Protein AF-A0AAE9WCI3-F1 (afdb_monomer_lite)

Foldseek 3Di:
DDPPPDDVVLVVVLVVCCVVPPDDPDDVVVVSVVSSVVVVVVVVVVVVVVVVVVPPPPDDDDDDDDDDDDPDDDDDDPCVVPPDDLQDQPPVLLVVLLVLLVVQCVDPVHADPVNLVSNLVSVLVSLVSLLPLPHDLPDDDDVVNLVSVLVSLLSVLVSCLVVLLPVVSVVSLLVVLVVLLVSLLSLLVSLLVCVVVVGHSVNSVSVLVSSLSSNLSSLVSCLVRPLVSSLVSLLVLLVLLLVLLVQLQDPDPSSVVSSLSSNVSSCSNLLCQCVPPSPSSVVSSVVSLVVLVVSLVVVVVVCVVVPPDDDCDRSSNVSSVVSVVSRDDPPPPPPD

Radius of gyration: 24.56 Å; chains: 1; bounding box: 46×64×78 Å

Sequence (336 aa):
MDNVLEGDETKLAIAWNIVRNRPKEERIDVYIKRLRKQLQDEKNHELKAKLFAEKVLNQEKNKLQLKTSFISETLNIPTRVLKKEIDDIDLYLLSNIYDCLQEKRASSEGVSLKTFNYVFDGIFRFLKCSADPRISSAKDYPDEFFAKIKGLFEDILILLKKDLRMLQIAMRLADLAEFVLHLIVDTHRIMQTNAARGLPVSPRAKFLDFYKFLEQSIFLKLSTAAPNLLEQLVHQVVSQMETCFLNCKSADFEARLLFSECFFSFTEIFFPCLHSYDIRISQIANSGVRKLRNLIQQEEMHTHESSNSGSNFASSYVLLAGLKELLPPNDLFDDT

Structure (mmCIF, N/CA/C/O backbone):
data_AF-A0AAE9WCI3-F1
#
_entry.id   AF-A0AAE9WCI3-F1
#
loop_
_atom_site.group_PDB
_atom_site.id
_atom_site.type_symbol
_atom_site.label_atom_id
_atom_site.label_alt_id
_atom_site.label_comp_id
_atom_site.label_asym_id
_atom_site.label_entity_id
_atom_site.label_seq_id
_atom_site.pdbx_PDB_ins_code
_atom_site.Cartn_x
_atom_site.Cartn_y
_atom_site.Cartn_z
_atom_site.occupancy
_atom_site.B_iso_or_equiv
_atom_site.auth_seq_id
_atom_site.auth_comp_id
_atom_site.auth_asym_id
_atom_site.auth_atom_id
_atom_site.pdbx_PDB_model_num
ATOM 1 N N . MET A 1 1 ? -15.563 -12.195 -47.405 1.00 38.47 1 MET A N 1
ATOM 2 C CA . MET A 1 1 ? -15.717 -12.525 -45.973 1.00 38.47 1 MET A CA 1
ATOM 3 C C . MET A 1 1 ? -14.451 -12.068 -45.277 1.00 38.47 1 MET A C 1
ATOM 5 O O . MET A 1 1 ? -13.430 -12.097 -45.946 1.00 38.47 1 MET A O 1
ATOM 9 N N . ASP A 1 2 ? -14.576 -11.588 -44.035 1.00 33.06 2 ASP A N 1
ATOM 10 C CA . ASP A 1 2 ? -13.512 -11.228 -43.067 1.00 33.06 2 ASP A CA 1
ATOM 11 C C . ASP A 1 2 ? -13.620 -9.788 -42.546 1.00 33.06 2 ASP A C 1
ATOM 13 O O . ASP A 1 2 ? -12.730 -8.964 -42.713 1.00 33.06 2 ASP A O 1
ATOM 17 N N . ASN A 1 3 ? -14.727 -9.504 -41.855 1.00 38.72 3 ASN A N 1
ATOM 18 C CA . ASN A 1 3 ? -14.743 -8.507 -40.785 1.00 38.72 3 ASN A CA 1
ATOM 19 C C . ASN A 1 3 ? -14.812 -9.274 -39.461 1.00 38.72 3 ASN A C 1
ATOM 21 O O . ASN A 1 3 ? -15.867 -9.376 -38.838 1.00 38.72 3 ASN A O 1
ATOM 25 N N . VAL A 1 4 ? -13.689 -9.871 -39.061 1.00 45.50 4 VAL A N 1
ATOM 26 C CA . VAL A 1 4 ? -13.487 -10.243 -37.658 1.00 45.50 4 VAL A CA 1
ATOM 27 C C . VAL A 1 4 ? -13.169 -8.938 -36.935 1.00 45.50 4 VAL A C 1
ATOM 29 O O . VAL A 1 4 ? -12.206 -8.263 -37.291 1.00 45.50 4 VAL A O 1
ATOM 32 N N . LEU A 1 5 ? -14.022 -8.547 -35.985 1.00 41.34 5 LEU A N 1
ATOM 33 C CA . LEU A 1 5 ? -13.830 -7.362 -35.148 1.00 41.34 5 LEU A CA 1
ATOM 34 C C . LEU A 1 5 ? -12.436 -7.419 -34.507 1.00 41.34 5 LEU A C 1
ATOM 36 O O . LEU A 1 5 ? -12.164 -8.250 -33.644 1.00 41.34 5 LEU A O 1
ATOM 40 N N . GLU A 1 6 ? -11.541 -6.558 -34.986 1.00 51.78 6 GLU A N 1
ATOM 41 C CA . GLU A 1 6 ? -10.170 -6.433 -34.502 1.00 51.78 6 GLU A CA 1
ATOM 42 C C . GLU A 1 6 ? -10.212 -5.911 -33.055 1.00 51.78 6 GLU A C 1
ATOM 44 O O . GLU A 1 6 ? -10.548 -4.745 -32.821 1.00 51.78 6 GLU A O 1
ATOM 49 N N . GLY A 1 7 ? -9.925 -6.788 -32.088 1.00 56.81 7 GLY A N 1
ATOM 50 C CA . GLY A 1 7 ? -9.884 -6.446 -30.664 1.00 56.81 7 GLY A CA 1
ATOM 51 C C . GLY A 1 7 ? -8.749 -5.470 -30.343 1.00 56.81 7 GLY A C 1
ATOM 52 O O . GLY A 1 7 ? -7.680 -5.522 -30.959 1.00 56.81 7 GLY A O 1
ATOM 53 N N . ASP A 1 8 ? -8.978 -4.581 -29.376 1.00 56.09 8 ASP A N 1
ATOM 54 C CA . ASP A 1 8 ? -8.107 -3.430 -29.094 1.00 56.09 8 ASP A CA 1
ATOM 55 C C . ASP A 1 8 ? -6.670 -3.811 -28.710 1.00 56.09 8 ASP A C 1
ATOM 57 O O . ASP A 1 8 ? -5.727 -3.091 -29.036 1.00 56.09 8 ASP A O 1
ATOM 61 N N . GLU A 1 9 ? -6.473 -5.006 -28.155 1.00 53.97 9 GLU A N 1
ATOM 62 C CA . GLU A 1 9 ? -5.156 -5.585 -27.866 1.00 53.97 9 GLU A CA 1
ATOM 63 C C . GLU A 1 9 ? -4.279 -5.744 -29.120 1.00 53.97 9 GLU A C 1
ATOM 65 O O . GLU A 1 9 ? -3.073 -5.509 -29.081 1.00 53.97 9 GLU A O 1
ATOM 70 N N . THR A 1 10 ? -4.877 -6.092 -30.266 1.00 55.12 10 THR A N 1
ATOM 71 C CA . THR A 1 10 ? -4.132 -6.280 -31.526 1.00 55.12 10 THR A CA 1
ATOM 72 C C . THR A 1 10 ? -3.692 -4.932 -32.092 1.00 55.12 10 THR A C 1
ATOM 74 O O . THR A 1 10 ? -2.573 -4.789 -32.586 1.00 55.12 10 THR A O 1
ATOM 77 N N . LYS A 1 11 ? -4.540 -3.907 -31.950 1.00 58.72 11 LYS A N 1
ATOM 78 C CA . LYS A 1 11 ? -4.225 -2.530 -32.350 1.00 58.72 11 LYS A CA 1
ATOM 79 C C . LYS A 1 11 ? -3.111 -1.948 -31.478 1.00 58.72 11 LYS A C 1
ATOM 81 O O . LYS A 1 11 ? -2.190 -1.330 -32.010 1.00 58.72 11 LYS A O 1
ATOM 86 N N . LEU A 1 12 ? -3.151 -2.208 -30.169 1.00 57.38 12 LEU A N 1
ATOM 87 C CA . LEU A 1 12 ? -2.114 -1.810 -29.212 1.00 57.38 12 LEU A CA 1
ATOM 88 C C . LEU A 1 12 ? -0.774 -2.503 -29.487 1.00 57.38 12 LEU A C 1
ATOM 90 O O . LEU A 1 12 ? 0.256 -1.833 -29.515 1.00 57.38 12 LEU A O 1
ATOM 94 N N . ALA A 1 13 ? -0.769 -3.806 -29.780 1.00 55.12 13 ALA A N 1
ATOM 95 C CA . ALA A 1 13 ? 0.454 -4.540 -30.118 1.00 55.12 13 ALA A CA 1
ATOM 96 C C . ALA A 1 13 ? 1.108 -4.043 -31.423 1.00 55.12 13 ALA A C 1
ATOM 98 O O . ALA A 1 13 ? 2.336 -3.951 -31.518 1.00 55.12 13 ALA A O 1
ATOM 99 N N . ILE A 1 14 ? 0.304 -3.674 -32.427 1.00 58.66 14 ILE A N 1
ATOM 100 C CA . ILE A 1 14 ? 0.793 -3.071 -33.676 1.00 58.66 14 ILE A CA 1
ATOM 101 C C . ILE A 1 14 ? 1.356 -1.671 -33.413 1.00 58.66 14 ILE A C 1
ATOM 103 O O . ILE A 1 14 ? 2.461 -1.368 -33.865 1.00 58.66 14 ILE A O 1
ATOM 107 N N . ALA A 1 15 ? 0.639 -0.838 -32.653 1.00 58.81 15 ALA A N 1
ATOM 108 C CA . ALA A 1 15 ? 1.101 0.496 -32.276 1.00 58.81 15 ALA A CA 1
ATOM 109 C C . ALA A 1 15 ? 2.432 0.429 -31.507 1.00 58.81 15 ALA A C 1
ATOM 111 O O . ALA A 1 15 ? 3.381 1.138 -31.842 1.00 58.81 15 ALA A O 1
ATOM 112 N N . TRP A 1 16 ? 2.541 -0.496 -30.554 1.00 54.06 16 TRP A N 1
ATOM 113 C CA . TRP A 1 16 ? 3.756 -0.734 -29.781 1.00 54.06 16 TRP A CA 1
ATOM 114 C C . TRP A 1 16 ? 4.934 -1.183 -30.655 1.00 54.06 16 TRP A C 1
ATOM 116 O O . TRP A 1 16 ? 6.034 -0.652 -30.522 1.00 54.06 16 TRP A O 1
ATOM 126 N N . ASN A 1 17 ? 4.721 -2.098 -31.607 1.00 55.59 17 ASN A N 1
ATOM 127 C CA . ASN A 1 17 ? 5.783 -2.550 -32.513 1.00 55.59 17 ASN A CA 1
ATOM 128 C C . ASN A 1 17 ? 6.263 -1.458 -33.482 1.00 55.59 17 ASN A C 1
ATOM 130 O O . ASN A 1 17 ? 7.456 -1.395 -33.786 1.00 55.59 17 ASN A O 1
ATOM 134 N N . ILE A 1 18 ? 5.371 -0.572 -33.935 1.00 60.22 18 ILE A N 1
ATOM 135 C CA . ILE A 1 18 ? 5.739 0.595 -34.754 1.00 60.22 18 ILE A CA 1
ATOM 136 C C . ILE A 1 18 ? 6.623 1.555 -33.953 1.00 60.22 18 ILE A C 1
ATOM 138 O O . ILE A 1 18 ? 7.652 2.006 -34.460 1.00 60.22 18 ILE A O 1
ATOM 142 N N . VAL A 1 19 ? 6.255 1.826 -32.697 1.00 55.22 19 VAL A N 1
ATOM 143 C CA . VAL A 1 19 ? 7.027 2.687 -31.787 1.00 55.22 19 VAL A CA 1
ATOM 144 C C . VAL A 1 19 ? 8.388 2.065 -31.462 1.00 55.22 19 VAL A C 1
ATOM 146 O O . VAL A 1 19 ? 9.403 2.761 -31.501 1.00 55.22 19 VAL A O 1
ATOM 149 N N . ARG A 1 20 ? 8.417 0.753 -31.201 1.00 49.00 20 ARG A N 1
ATOM 150 C CA . ARG A 1 20 ? 9.610 -0.003 -30.801 1.00 49.00 20 ARG A CA 1
ATOM 151 C C . ARG A 1 20 ? 10.633 -0.165 -31.923 1.00 49.00 20 ARG A C 1
ATOM 153 O O . ARG A 1 20 ? 11.823 0.000 -31.676 1.00 49.00 20 ARG A O 1
ATOM 160 N N . ASN A 1 21 ? 10.193 -0.501 -33.137 1.00 56.78 21 ASN A N 1
ATOM 161 C CA . ASN A 1 21 ? 11.110 -0.919 -34.202 1.00 56.78 21 ASN A CA 1
ATOM 162 C C . ASN A 1 21 ? 11.353 0.153 -35.270 1.00 56.78 21 ASN A C 1
ATOM 164 O O . ASN A 1 21 ? 12.405 0.102 -35.900 1.00 56.78 21 ASN A O 1
ATOM 168 N N . ARG A 1 22 ? 10.423 1.110 -35.438 1.00 58.84 22 ARG A N 1
ATOM 169 C CA . ARG A 1 22 ? 10.363 2.147 -36.490 1.00 58.84 22 ARG A CA 1
ATOM 170 C C . ARG A 1 22 ? 10.597 1.606 -37.917 1.00 58.84 22 ARG A C 1
ATOM 172 O O . ARG A 1 22 ? 11.702 1.176 -38.237 1.00 58.84 22 ARG A O 1
ATOM 179 N N . PRO A 1 23 ? 9.614 1.674 -38.833 1.00 56.34 23 PRO A N 1
ATOM 180 C CA . PRO A 1 23 ? 9.805 1.184 -40.196 1.00 56.34 23 PRO A CA 1
ATOM 181 C C . PRO A 1 23 ? 10.908 1.989 -40.893 1.00 56.34 23 PRO A C 1
ATOM 183 O O . PRO A 1 23 ? 10.746 3.172 -41.189 1.00 56.34 23 PRO A O 1
ATOM 186 N N . LYS A 1 24 ? 12.060 1.352 -41.119 1.00 56.97 24 LYS A N 1
ATOM 187 C CA . LYS A 1 24 ? 13.138 1.934 -41.915 1.00 56.97 24 LYS A CA 1
ATOM 188 C C . LYS A 1 24 ? 12.773 1.738 -43.383 1.00 56.97 24 LYS A C 1
ATOM 190 O O . LYS A 1 24 ? 12.695 0.606 -43.844 1.00 56.97 24 LYS A O 1
ATOM 195 N N . GLU A 1 25 ? 12.485 2.847 -44.061 1.00 58.94 25 GLU A N 1
ATOM 196 C CA . GLU A 1 25 ? 12.286 2.962 -45.520 1.00 58.94 25 GLU A CA 1
ATOM 197 C C . GLU A 1 25 ? 11.059 2.242 -46.127 1.00 58.94 25 GLU A C 1
ATOM 199 O O . GLU A 1 25 ? 10.766 2.413 -47.308 1.00 58.94 25 GLU A O 1
ATOM 204 N N . GLU A 1 26 ? 10.271 1.510 -45.337 1.00 61.94 26 GLU A N 1
ATOM 205 C CA . GLU A 1 26 ? 9.040 0.850 -45.792 1.00 61.94 26 GLU A CA 1
ATOM 206 C C . GLU A 1 26 ? 7.791 1.723 -45.576 1.00 61.94 26 GLU A C 1
ATOM 208 O O . GLU A 1 26 ? 7.629 2.360 -44.531 1.00 61.94 26 GLU A O 1
ATOM 213 N N . ARG A 1 27 ? 6.860 1.727 -46.544 1.00 66.56 27 ARG A N 1
ATOM 214 C CA . ARG A 1 27 ? 5.574 2.428 -46.391 1.00 66.56 27 ARG A CA 1
ATOM 215 C C . ARG A 1 27 ? 4.740 1.790 -45.274 1.00 66.56 27 ARG A C 1
ATOM 217 O O . ARG A 1 27 ? 4.581 0.570 -45.199 1.00 66.56 27 ARG A O 1
ATOM 224 N N . ILE A 1 28 ? 4.188 2.641 -44.411 1.00 60.19 28 ILE A N 1
ATOM 225 C CA . ILE A 1 28 ? 3.571 2.251 -43.135 1.00 60.19 28 ILE A CA 1
ATOM 226 C C . ILE A 1 28 ? 2.379 1.294 -43.289 1.00 60.19 28 ILE A C 1
ATOM 228 O O . ILE A 1 28 ? 2.165 0.422 -42.451 1.00 60.19 28 ILE A O 1
ATOM 232 N N . ASP A 1 29 ? 1.640 1.396 -44.391 1.00 65.50 29 ASP A N 1
ATOM 233 C CA . ASP A 1 29 ? 0.506 0.538 -44.729 1.00 65.50 29 ASP A CA 1
ATOM 234 C C . ASP A 1 29 ? 0.928 -0.904 -45.056 1.00 65.50 29 ASP A C 1
ATOM 236 O O . ASP A 1 29 ? 0.226 -1.856 -44.701 1.00 65.50 29 ASP A O 1
ATOM 240 N N . VAL A 1 30 ? 2.104 -1.083 -45.663 1.00 70.12 30 VAL A N 1
ATOM 241 C CA . VAL A 1 30 ? 2.695 -2.402 -45.940 1.00 70.12 30 VAL A CA 1
ATOM 242 C C . VAL A 1 30 ? 3.276 -3.007 -44.657 1.00 70.12 30 VAL A C 1
ATOM 244 O O . VAL A 1 30 ? 3.039 -4.183 -44.363 1.00 70.12 30 VAL A O 1
ATOM 247 N N . TYR A 1 31 ? 3.924 -2.180 -43.829 1.00 68.81 31 TYR A N 1
ATOM 248 C CA . TYR A 1 31 ? 4.474 -2.575 -42.528 1.00 68.81 31 TYR A CA 1
ATOM 249 C C . TYR A 1 31 ? 3.386 -3.077 -41.562 1.00 68.81 31 TYR A C 1
ATOM 251 O O . TYR A 1 31 ? 3.525 -4.146 -40.963 1.00 68.81 31 TYR A O 1
ATOM 259 N N . ILE A 1 32 ? 2.261 -2.357 -41.468 1.00 69.56 32 ILE A N 1
ATOM 260 C CA . ILE A 1 32 ? 1.102 -2.740 -40.644 1.00 69.56 32 ILE A CA 1
ATOM 261 C C . ILE A 1 32 ? 0.495 -4.063 -41.124 1.00 69.56 32 ILE A C 1
ATOM 263 O O . ILE A 1 32 ? 0.178 -4.926 -40.306 1.00 69.56 32 ILE A O 1
ATOM 267 N N . LYS A 1 33 ? 0.359 -4.266 -42.442 1.00 73.62 33 LYS A N 1
ATOM 268 C CA . LYS A 1 33 ? -0.152 -5.534 -42.991 1.00 73.62 33 LYS A CA 1
ATOM 269 C C . LYS A 1 33 ? 0.765 -6.718 -42.671 1.00 73.62 33 LYS A C 1
ATOM 271 O O . LYS A 1 33 ? 0.262 -7.795 -42.353 1.00 73.62 33 LYS A O 1
ATOM 276 N N . ARG A 1 34 ? 2.088 -6.531 -42.706 1.00 76.31 34 ARG A N 1
ATOM 277 C CA . ARG A 1 34 ? 3.052 -7.575 -42.326 1.00 76.31 34 ARG A CA 1
ATOM 278 C C . ARG A 1 34 ? 3.003 -7.890 -40.830 1.00 76.31 34 ARG A C 1
ATOM 280 O O . ARG A 1 34 ? 2.958 -9.065 -40.480 1.00 76.31 34 ARG A O 1
ATOM 287 N N . LEU A 1 35 ? 2.943 -6.870 -39.969 1.00 70.38 35 LEU A N 1
ATOM 288 C CA . LEU A 1 35 ? 2.812 -7.050 -38.517 1.00 70.38 35 LEU A CA 1
ATOM 289 C C . LEU A 1 35 ? 1.523 -7.783 -38.141 1.00 70.38 35 LEU A C 1
ATOM 291 O O . LEU A 1 35 ? 1.557 -8.677 -37.302 1.00 70.38 35 LEU A O 1
ATOM 295 N N . ARG A 1 36 ? 0.402 -7.461 -38.800 1.00 71.69 36 ARG A N 1
ATOM 296 C CA . ARG A 1 36 ? -0.868 -8.182 -38.614 1.00 71.69 36 ARG A CA 1
ATOM 297 C C . ARG A 1 36 ? -0.729 -9.669 -38.926 1.00 71.69 36 ARG A C 1
ATOM 299 O O . ARG A 1 36 ? -1.184 -10.496 -38.146 1.00 71.69 36 ARG A O 1
ATOM 306 N N . LYS A 1 37 ? -0.056 -10.006 -40.029 1.00 74.19 37 LYS A N 1
ATOM 307 C CA . LYS A 1 37 ? 0.181 -11.400 -40.417 1.00 74.19 37 LYS A CA 1
ATOM 308 C C . LYS A 1 37 ? 1.104 -12.126 -39.426 1.00 74.19 37 LYS A C 1
ATOM 310 O O . LYS A 1 37 ? 0.778 -13.229 -39.011 1.00 74.19 37 LYS A O 1
ATOM 315 N N . GLN A 1 38 ? 2.185 -11.481 -38.976 1.00 68.81 38 GLN A N 1
ATOM 316 C CA . GLN A 1 38 ? 3.093 -12.034 -37.959 1.00 68.81 38 GLN A CA 1
ATOM 317 C C . GLN A 1 38 ? 2.410 -12.284 -36.613 1.00 68.81 38 GLN A C 1
ATOM 319 O O . GLN A 1 38 ? 2.556 -13.367 -36.065 1.00 68.81 38 GLN A O 1
ATOM 324 N N . LEU A 1 39 ? 1.629 -11.329 -36.104 1.00 65.50 39 LEU A N 1
ATOM 325 C CA . LEU A 1 39 ? 0.916 -11.474 -34.828 1.00 65.50 39 LEU A CA 1
ATOM 326 C C . LEU A 1 39 ? -0.146 -12.584 -34.879 1.00 65.50 39 LEU A C 1
ATOM 328 O O . LEU A 1 39 ? -0.419 -13.249 -33.879 1.00 65.50 39 LEU A O 1
ATOM 332 N N . GLN A 1 40 ? -0.742 -12.805 -36.051 1.00 66.50 40 GLN A N 1
ATOM 333 C CA . GLN A 1 40 ? -1.704 -13.882 -36.262 1.00 66.50 40 GLN A CA 1
ATOM 334 C C . GLN A 1 40 ? -1.020 -15.256 -36.362 1.00 66.50 40 GLN A C 1
ATOM 336 O O . GLN A 1 40 ? -1.539 -16.237 -35.829 1.00 66.50 40 GLN A O 1
ATOM 341 N N . ASP A 1 41 ? 0.175 -15.319 -36.954 1.00 62.41 41 ASP A N 1
ATOM 342 C CA . ASP A 1 41 ? 1.020 -16.517 -36.960 1.00 62.41 41 ASP A CA 1
ATOM 343 C C . ASP A 1 41 ? 1.599 -16.810 -35.555 1.00 62.41 41 ASP A C 1
ATOM 345 O O . ASP A 1 41 ? 1.610 -17.963 -35.123 1.00 62.41 41 ASP A O 1
ATOM 349 N N . GLU A 1 42 ? 1.979 -15.786 -34.781 1.00 60.62 42 GLU A N 1
ATOM 350 C CA . GLU A 1 42 ? 2.453 -15.903 -33.392 1.00 60.62 42 GLU A CA 1
ATOM 351 C C . GLU A 1 42 ? 1.366 -16.424 -32.447 1.00 60.62 42 GLU A C 1
ATOM 353 O O . GLU A 1 42 ? 1.633 -17.366 -31.705 1.00 60.62 42 GLU A O 1
ATOM 358 N N . LYS A 1 43 ? 0.120 -15.932 -32.539 1.00 61.94 43 LYS A N 1
ATOM 359 C CA . LYS A 1 43 ? -1.019 -16.500 -31.786 1.00 61.94 43 LYS A CA 1
ATOM 360 C C . LYS A 1 43 ? -1.234 -17.989 -32.086 1.00 61.94 43 LYS A C 1
ATOM 362 O O . LYS A 1 43 ? -1.548 -18.768 -31.185 1.00 61.94 43 LYS A O 1
ATOM 367 N N . ASN A 1 44 ? -1.022 -18.407 -33.335 1.00 55.50 44 ASN A N 1
ATOM 368 C CA . ASN A 1 44 ? -1.104 -19.815 -33.732 1.00 55.50 44 ASN A CA 1
ATOM 369 C C . ASN A 1 44 ? 0.092 -20.650 -33.220 1.00 55.50 44 ASN A C 1
ATOM 371 O O . ASN A 1 44 ? -0.056 -21.849 -32.963 1.00 55.50 44 ASN A O 1
ATOM 375 N N . HIS A 1 45 ? 1.266 -20.039 -33.036 1.00 49.12 45 HIS A N 1
ATOM 376 C CA . HIS A 1 45 ? 2.456 -20.668 -32.451 1.00 49.12 45 HIS A CA 1
ATOM 377 C C . HIS A 1 45 ? 2.415 -20.736 -30.914 1.00 49.12 45 HIS A C 1
ATOM 379 O O . HIS A 1 45 ? 2.859 -21.732 -30.342 1.00 49.12 45 HIS A O 1
ATOM 385 N N . GLU A 1 46 ? 1.816 -19.754 -30.243 1.00 53.22 46 GLU A N 1
ATOM 386 C CA . GLU A 1 46 ? 1.623 -19.713 -28.787 1.00 53.22 46 GLU A CA 1
ATOM 387 C C . GLU A 1 46 ? 0.684 -20.834 -28.305 1.00 53.22 46 GLU A C 1
ATOM 389 O O . GLU A 1 46 ? 0.927 -21.476 -27.279 1.00 53.22 46 GLU A O 1
ATOM 394 N N . LEU A 1 47 ? -0.332 -21.162 -29.114 1.00 53.59 47 LEU A N 1
ATOM 395 C CA . LEU A 1 47 ? -1.216 -22.309 -28.887 1.00 53.59 47 LEU A CA 1
ATOM 396 C C . LEU A 1 47 ? -0.459 -23.651 -28.958 1.00 53.59 47 LEU A C 1
ATOM 398 O O . LEU A 1 47 ? -0.745 -24.569 -28.191 1.00 53.59 47 LEU A O 1
ATOM 402 N N . LYS A 1 48 ? 0.541 -23.758 -29.845 1.00 45.25 48 LYS A N 1
ATOM 403 C CA . LYS A 1 48 ? 1.421 -24.937 -29.960 1.00 45.25 48 LYS A CA 1
ATOM 404 C C . LYS A 1 48 ? 2.485 -24.994 -28.856 1.00 45.25 48 LYS A C 1
ATOM 406 O O . LYS A 1 48 ? 2.845 -26.090 -28.436 1.00 45.25 48 LYS A O 1
ATOM 411 N N . ALA A 1 49 ? 2.965 -23.851 -28.364 1.00 44.25 49 ALA A N 1
ATOM 412 C CA . ALA A 1 49 ? 3.945 -23.769 -27.278 1.00 44.25 49 ALA A CA 1
ATOM 413 C C . ALA A 1 49 ? 3.341 -24.134 -25.909 1.00 44.25 49 ALA A C 1
ATOM 415 O O . ALA A 1 49 ? 3.988 -24.831 -25.124 1.00 44.25 49 ALA A O 1
ATOM 416 N N . LYS A 1 50 ? 2.071 -23.770 -25.654 1.00 51.91 50 LYS A N 1
ATOM 417 C CA . LYS A 1 50 ? 1.325 -24.223 -24.461 1.00 51.91 50 LYS A CA 1
ATOM 418 C C . LYS A 1 50 ? 1.225 -25.750 -24.366 1.00 51.91 50 LYS A C 1
ATOM 420 O O . LYS A 1 50 ? 1.353 -26.290 -23.275 1.00 51.91 50 LYS A O 1
ATOM 425 N N . LEU A 1 51 ? 1.102 -26.444 -25.500 1.00 46.53 51 LEU A N 1
ATOM 426 C CA . LEU A 1 51 ? 1.104 -27.915 -25.577 1.00 46.53 51 LEU A CA 1
ATOM 427 C C . LEU A 1 51 ? 2.490 -28.552 -25.337 1.00 46.53 51 LEU A C 1
ATOM 429 O O . LEU A 1 51 ? 2.580 -29.757 -25.113 1.00 46.53 51 LEU A O 1
ATOM 433 N N . PHE A 1 52 ? 3.576 -27.773 -25.385 1.00 37.16 52 PHE A N 1
ATOM 434 C CA . PHE A 1 52 ? 4.949 -28.263 -25.196 1.00 37.16 52 PHE A CA 1
ATOM 435 C C . PHE A 1 52 ? 5.484 -28.002 -23.775 1.00 37.16 52 PHE A C 1
ATOM 437 O O . PHE A 1 52 ? 6.278 -28.790 -23.259 1.00 37.16 52 PHE A O 1
ATOM 444 N N . ALA A 1 53 ? 5.007 -26.938 -23.117 1.00 40.50 53 ALA A N 1
ATOM 445 C CA . ALA A 1 53 ? 5.382 -26.565 -21.750 1.00 40.50 53 ALA A CA 1
ATOM 446 C C . ALA A 1 53 ? 4.950 -27.596 -20.683 1.00 40.50 53 ALA A C 1
ATOM 448 O O . ALA A 1 53 ? 5.600 -27.706 -19.645 1.00 40.50 53 ALA A O 1
ATOM 449 N N . GLU A 1 54 ? 3.938 -28.427 -20.964 1.00 43.31 54 GLU A N 1
ATOM 450 C CA . GLU A 1 54 ? 3.523 -29.541 -20.092 1.00 43.31 54 GLU A CA 1
ATOM 451 C C . GLU A 1 54 ? 4.581 -30.654 -19.949 1.00 43.31 54 GLU A C 1
ATOM 453 O O . GLU A 1 54 ? 4.520 -31.438 -19.004 1.00 43.31 54 GLU A O 1
ATOM 458 N N . LYS A 1 55 ? 5.585 -30.732 -20.838 1.00 41.88 55 LYS A N 1
ATOM 459 C CA . LYS A 1 55 ? 6.592 -31.813 -20.817 1.00 41.88 55 LYS A CA 1
ATOM 460 C C . LYS A 1 55 ? 7.902 -31.485 -20.096 1.00 41.88 55 LYS A C 1
ATOM 462 O O . LYS A 1 55 ? 8.655 -32.409 -19.802 1.00 41.88 55 LYS A O 1
ATOM 467 N N . VAL A 1 56 ? 8.198 -30.217 -19.804 1.00 40.94 56 VAL A N 1
ATOM 468 C CA . VAL A 1 56 ? 9.547 -29.797 -19.357 1.00 40.94 56 VAL A CA 1
ATOM 469 C C . VAL A 1 56 ? 9.647 -29.598 -17.833 1.00 40.94 56 VAL A C 1
ATOM 471 O O . VAL A 1 56 ? 10.744 -29.527 -17.285 1.00 40.94 56 VAL A O 1
ATOM 474 N N . LEU A 1 57 ? 8.524 -29.617 -17.105 1.00 36.25 57 LEU A N 1
ATOM 475 C CA . LEU A 1 57 ? 8.446 -29.267 -15.675 1.00 36.25 57 LEU A CA 1
ATOM 476 C C . LEU A 1 57 ? 9.103 -30.264 -14.686 1.00 36.25 57 LEU A C 1
ATOM 478 O O . LEU A 1 57 ? 8.916 -30.130 -13.480 1.00 36.25 57 LEU A O 1
ATOM 482 N N . ASN A 1 58 ? 9.866 -31.259 -15.148 1.00 37.97 58 ASN A N 1
ATOM 483 C CA . ASN A 1 58 ? 10.351 -32.354 -14.298 1.00 37.97 58 ASN A CA 1
ATOM 484 C C . ASN A 1 58 ? 11.875 -32.460 -14.123 1.00 37.97 58 ASN A C 1
ATOM 486 O O . ASN A 1 58 ? 12.324 -33.491 -13.625 1.00 37.97 58 ASN A O 1
ATOM 490 N N . GLN A 1 59 ? 12.686 -31.455 -14.490 1.00 37.56 59 GLN A N 1
ATOM 491 C CA . GLN A 1 59 ? 14.149 -31.651 -14.476 1.00 37.56 59 GLN A CA 1
ATOM 492 C C . GLN A 1 59 ? 15.046 -30.742 -13.629 1.00 37.56 59 GLN A C 1
ATOM 494 O O . GLN A 1 59 ? 16.150 -31.194 -13.348 1.00 37.56 59 GLN A O 1
ATOM 499 N N . GLU A 1 60 ? 14.656 -29.575 -13.106 1.00 35.44 60 GLU A N 1
ATOM 500 C CA . GLU A 1 60 ? 15.665 -28.731 -12.423 1.00 35.44 60 GLU A CA 1
ATOM 501 C C . GLU A 1 60 ? 15.222 -28.158 -11.069 1.00 35.44 60 GLU A C 1
ATOM 503 O O . GLU A 1 60 ? 14.884 -26.988 -10.910 1.00 35.44 60 GLU A O 1
ATOM 508 N N . LYS A 1 61 ? 15.308 -29.011 -10.037 1.00 39.53 61 LYS A N 1
ATOM 509 C CA . LYS A 1 61 ? 15.498 -28.590 -8.641 1.00 39.53 61 LYS A CA 1
ATOM 510 C C . LYS A 1 61 ? 16.995 -28.504 -8.346 1.00 39.53 61 LYS A C 1
ATOM 512 O O . LYS A 1 61 ? 17.657 -29.536 -8.305 1.00 39.53 61 LYS A O 1
ATOM 517 N N . ASN A 1 62 ? 17.465 -27.287 -8.066 1.00 37.06 62 ASN A N 1
ATOM 518 C CA . ASN A 1 62 ? 18.538 -26.902 -7.131 1.00 37.06 62 ASN A CA 1
ATOM 519 C C . ASN A 1 62 ? 19.508 -25.893 -7.749 1.00 37.06 62 ASN A C 1
ATOM 521 O O . ASN A 1 62 ? 20.381 -26.272 -8.524 1.00 37.06 62 ASN A O 1
ATOM 525 N N . LYS A 1 63 ? 19.448 -24.646 -7.268 1.00 34.28 63 LYS A N 1
ATOM 526 C CA . LYS A 1 63 ? 20.566 -23.936 -6.615 1.00 34.28 63 LYS A CA 1
ATOM 527 C C . LYS A 1 63 ? 20.207 -22.464 -6.416 1.00 34.28 63 LYS A C 1
ATOM 529 O O . LYS A 1 63 ? 19.728 -21.825 -7.340 1.00 34.28 63 LYS A O 1
ATOM 534 N N . LEU A 1 64 ? 20.537 -21.983 -5.213 1.00 28.16 64 LEU A N 1
ATOM 535 C CA . LEU A 1 64 ? 20.805 -20.603 -4.769 1.00 28.16 64 LEU A CA 1
ATOM 536 C C . LEU A 1 64 ? 19.957 -20.216 -3.550 1.00 28.16 64 LEU A C 1
ATOM 538 O O . LEU A 1 64 ? 18.859 -19.680 -3.649 1.00 28.16 64 LEU A O 1
ATOM 542 N N . GLN A 1 65 ? 20.518 -20.516 -2.376 1.00 32.19 65 GLN A N 1
ATOM 543 C CA . GLN A 1 65 ? 20.203 -19.842 -1.121 1.00 32.19 65 GLN A CA 1
ATOM 544 C C . GLN A 1 65 ? 21.097 -18.604 -1.007 1.00 32.19 65 GLN A C 1
ATOM 546 O O . GLN A 1 65 ? 22.315 -18.714 -1.151 1.00 32.19 65 GLN A O 1
ATOM 551 N N . LEU A 1 66 ? 20.504 -17.457 -0.682 1.00 25.72 66 LEU A N 1
ATOM 552 C CA . LEU A 1 66 ? 21.212 -16.271 -0.204 1.00 25.72 66 LEU A CA 1
ATOM 553 C C . LEU A 1 66 ? 20.522 -15.747 1.061 1.00 25.72 66 LEU A C 1
ATOM 555 O O . LEU A 1 66 ? 19.304 -15.831 1.207 1.00 25.72 66 LEU A O 1
ATOM 559 N N . LYS A 1 67 ? 21.357 -15.318 2.012 1.00 29.64 67 LYS A N 1
ATOM 560 C CA . LYS A 1 67 ? 21.052 -15.107 3.432 1.00 29.64 67 LYS A CA 1
ATOM 561 C C . LYS A 1 67 ? 20.020 -13.997 3.659 1.00 29.64 67 LYS A C 1
ATOM 563 O O . LYS A 1 67 ? 20.228 -12.858 3.259 1.00 29.64 67 LYS A O 1
ATOM 568 N N . THR A 1 68 ? 18.969 -14.338 4.399 1.00 28.36 68 THR A N 1
ATOM 569 C CA . THR A 1 68 ? 18.021 -13.424 5.043 1.00 28.36 68 THR A CA 1
ATOM 570 C C . THR A 1 68 ? 18.735 -12.528 6.056 1.00 28.36 68 THR A C 1
ATOM 572 O O . THR A 1 68 ? 19.357 -13.031 6.995 1.00 28.36 68 THR A O 1
ATOM 575 N N . SER A 1 69 ? 18.632 -11.211 5.891 1.00 27.28 69 SER A N 1
ATOM 576 C CA . SER A 1 69 ? 18.956 -10.242 6.937 1.00 27.28 69 SER A CA 1
ATOM 577 C C . SER A 1 69 ? 17.915 -10.328 8.054 1.00 27.28 69 SER A C 1
ATOM 579 O O . SER A 1 69 ? 16.710 -10.336 7.811 1.00 27.28 69 SER A O 1
ATOM 581 N N . PHE A 1 70 ? 18.417 -10.456 9.276 1.00 30.73 70 PHE A N 1
ATOM 582 C CA . PHE A 1 70 ? 17.669 -10.639 10.510 1.00 30.73 70 PHE A CA 1
ATOM 583 C C . PHE A 1 70 ? 16.817 -9.408 10.849 1.00 30.73 70 PHE A C 1
ATOM 585 O O . PHE A 1 70 ? 17.357 -8.318 11.008 1.00 30.73 70 PHE A O 1
ATOM 592 N N . ILE A 1 71 ? 15.517 -9.613 11.066 1.00 29.52 71 ILE A N 1
ATOM 593 C CA . ILE A 1 71 ? 14.753 -8.831 12.044 1.00 29.52 71 ILE A CA 1
ATOM 594 C C . ILE A 1 71 ? 14.569 -9.765 13.236 1.00 29.52 71 ILE A C 1
ATOM 596 O O . ILE A 1 71 ? 13.725 -10.665 13.226 1.00 29.52 71 ILE A O 1
ATOM 600 N N . SER A 1 72 ? 15.455 -9.618 14.215 1.00 33.97 72 SER A N 1
ATOM 601 C CA . SER A 1 72 ? 15.348 -10.296 15.498 1.00 33.97 72 SER A CA 1
ATOM 602 C C . SER A 1 72 ? 14.353 -9.549 16.380 1.00 33.97 72 SER A C 1
ATOM 604 O O . SER A 1 72 ? 14.390 -8.328 16.466 1.00 33.97 72 SER A O 1
ATOM 606 N N . GLU A 1 73 ? 13.529 -10.343 17.061 1.00 41.62 73 GLU A N 1
ATOM 607 C CA . GLU A 1 73 ? 12.728 -10.008 18.241 1.00 41.62 73 GLU A CA 1
ATOM 608 C C . GLU A 1 73 ? 11.482 -9.138 18.039 1.00 41.62 73 GLU A C 1
ATOM 610 O O . GLU A 1 73 ? 11.454 -7.933 18.255 1.00 41.62 73 GLU A O 1
ATOM 615 N N . THR A 1 74 ? 10.359 -9.824 17.819 1.00 33.88 74 THR A N 1
ATOM 616 C CA . THR A 1 74 ? 9.162 -9.539 18.620 1.00 33.88 74 THR A CA 1
ATOM 617 C C . THR A 1 74 ? 8.312 -10.802 18.800 1.00 33.88 74 THR A C 1
ATOM 619 O O . THR A 1 74 ? 7.871 -11.423 17.836 1.00 33.88 74 THR A O 1
ATOM 622 N N . LEU A 1 75 ? 8.086 -11.124 20.081 1.00 34.72 75 LEU A N 1
ATOM 623 C CA . LEU A 1 75 ? 7.014 -11.944 20.671 1.00 34.72 75 LEU A CA 1
ATOM 624 C C . LEU A 1 75 ? 7.170 -13.480 20.718 1.00 34.72 75 LEU A C 1
ATOM 626 O O . LEU A 1 75 ? 6.862 -14.220 19.785 1.00 34.72 75 LEU A O 1
ATOM 630 N N . ASN A 1 76 ? 7.498 -13.960 21.926 1.00 34.53 76 ASN A N 1
ATOM 631 C CA . ASN A 1 76 ? 7.208 -15.314 22.405 1.00 34.53 76 ASN A CA 1
ATOM 632 C C . ASN A 1 76 ? 5.690 -15.482 22.623 1.00 34.53 76 ASN A C 1
ATOM 634 O O . ASN A 1 76 ? 5.183 -15.269 23.724 1.00 34.53 76 ASN A O 1
ATOM 638 N N . ILE A 1 77 ? 4.961 -15.889 21.584 1.00 36.22 77 ILE A N 1
ATOM 639 C CA . ILE A 1 77 ? 3.603 -16.443 21.712 1.00 36.22 77 ILE A CA 1
ATOM 640 C C . ILE A 1 77 ? 3.726 -17.977 21.674 1.00 36.22 77 ILE A C 1
ATOM 642 O O . ILE A 1 77 ? 4.465 -18.495 20.834 1.00 36.22 77 ILE A O 1
ATOM 646 N N . PRO A 1 78 ? 3.043 -18.734 22.558 1.00 32.34 78 PRO A N 1
ATOM 647 C CA . PRO A 1 78 ? 3.159 -20.187 22.613 1.00 32.34 78 PRO A CA 1
ATOM 648 C C . PRO A 1 78 ? 2.865 -20.840 21.254 1.00 32.34 78 PRO A C 1
ATOM 650 O O . PRO A 1 78 ? 1.752 -20.819 20.731 1.00 32.34 78 PRO A O 1
ATOM 653 N N . THR A 1 79 ? 3.895 -21.496 20.727 1.00 37.66 79 THR A N 1
ATOM 654 C CA . THR A 1 79 ? 4.033 -22.163 19.423 1.00 37.66 79 THR A CA 1
ATOM 655 C C . THR A 1 79 ? 3.076 -23.338 19.179 1.00 37.66 79 THR A C 1
ATOM 657 O O . THR A 1 79 ? 3.175 -24.019 18.161 1.00 37.66 79 THR A O 1
ATOM 660 N N . ARG A 1 80 ? 2.133 -23.621 20.087 1.00 38.09 80 ARG A N 1
ATOM 661 C CA . ARG A 1 80 ? 1.330 -24.857 20.053 1.00 38.09 80 ARG A CA 1
ATOM 662 C C . ARG A 1 80 ? 0.087 -24.816 19.156 1.00 38.09 80 ARG A C 1
ATOM 664 O O . ARG A 1 80 ? -0.458 -25.877 18.885 1.00 38.09 80 ARG A O 1
ATOM 671 N N . VAL A 1 81 ? -0.306 -23.658 18.618 1.00 36.41 81 VAL A N 1
ATOM 672 C CA . VAL A 1 81 ? -1.391 -23.554 17.607 1.00 36.41 81 VAL A CA 1
ATOM 673 C C . VAL A 1 81 ? -0.834 -23.554 16.163 1.00 36.41 81 VAL A C 1
ATOM 675 O O . VAL A 1 81 ? -1.576 -23.524 15.190 1.00 36.41 81 VAL A O 1
ATOM 678 N N . LEU A 1 82 ? 0.492 -23.636 16.000 1.00 39.91 82 LEU A N 1
ATOM 679 C CA . LEU A 1 82 ? 1.227 -23.367 14.755 1.00 39.91 82 LEU A CA 1
ATOM 680 C C . LEU A 1 82 ? 1.785 -24.635 14.078 1.00 39.91 82 LEU A C 1
ATOM 682 O O . LEU A 1 82 ? 2.953 -24.698 13.707 1.00 39.91 82 LEU A O 1
ATOM 686 N N . LYS A 1 83 ? 0.946 -25.662 13.915 1.00 35.78 83 LYS A N 1
ATOM 687 C CA . LYS A 1 83 ? 1.241 -26.844 13.078 1.00 35.78 83 LYS A CA 1
ATOM 688 C C . LYS A 1 83 ? 0.266 -27.004 11.902 1.00 35.78 83 LYS A C 1
ATOM 690 O O . LYS A 1 83 ? 0.051 -28.116 11.437 1.00 35.78 83 LYS A O 1
ATOM 695 N N . LYS A 1 84 ? -0.349 -25.918 11.428 1.00 39.16 84 LYS A N 1
ATOM 696 C CA . LYS A 1 84 ? -0.950 -25.916 10.088 1.00 39.16 84 LYS A CA 1
ATOM 697 C C . LYS A 1 84 ? 0.099 -25.403 9.109 1.00 39.16 84 LYS A C 1
ATOM 699 O O . LYS A 1 84 ? 0.761 -24.409 9.408 1.00 39.16 84 LYS A O 1
ATOM 704 N N . GLU A 1 85 ? 0.294 -26.128 8.013 1.00 40.97 85 GLU A N 1
ATOM 705 C CA . GLU A 1 85 ? 1.140 -25.709 6.895 1.00 40.97 85 GLU A CA 1
ATOM 706 C C . GLU A 1 85 ? 0.757 -24.273 6.491 1.00 40.97 85 GLU A C 1
ATOM 708 O O . GLU A 1 85 ? -0.422 -23.911 6.513 1.00 40.97 85 GLU A O 1
ATOM 713 N N . ILE A 1 86 ? 1.751 -23.423 6.203 1.00 49.50 86 ILE A N 1
ATOM 714 C CA . ILE A 1 86 ? 1.555 -22.029 5.755 1.00 49.50 86 ILE A CA 1
ATOM 715 C C . ILE A 1 86 ? 1.142 -22.071 4.275 1.00 49.50 86 ILE A C 1
ATOM 717 O O . ILE A 1 86 ? 1.797 -21.508 3.404 1.00 49.50 86 ILE A O 1
ATOM 721 N N . ASP A 1 87 ? 0.084 -22.817 3.984 1.00 46.81 87 ASP A N 1
ATOM 722 C CA . ASP A 1 87 ? -0.432 -23.015 2.632 1.00 46.81 87 ASP A CA 1
ATOM 723 C C . ASP A 1 87 ? -1.536 -21.998 2.313 1.00 46.81 87 ASP A C 1
ATOM 725 O O . ASP A 1 87 ? -1.963 -21.876 1.162 1.00 46.81 87 ASP A O 1
ATOM 729 N N . ASP A 1 88 ? -2.001 -21.249 3.324 1.00 56.53 88 ASP A N 1
ATOM 730 C CA . ASP A 1 88 ? -3.110 -20.312 3.195 1.00 56.53 88 ASP A CA 1
ATOM 731 C C . ASP A 1 88 ? -3.035 -19.109 4.149 1.00 56.53 88 ASP A C 1
ATOM 733 O O . ASP A 1 88 ? -2.397 -19.145 5.204 1.00 56.53 88 ASP A O 1
ATOM 737 N N . ILE A 1 89 ? -3.739 -18.044 3.774 1.00 67.44 89 ILE A N 1
ATOM 738 C CA . ILE A 1 89 ? -3.949 -16.848 4.582 1.00 67.44 89 ILE A CA 1
ATOM 739 C C . ILE A 1 89 ? -5.090 -17.091 5.562 1.00 67.44 89 ILE A C 1
ATOM 741 O O . ILE A 1 89 ? -6.225 -17.389 5.187 1.00 67.44 89 ILE A O 1
ATOM 745 N N . ASP A 1 90 ? -4.790 -16.906 6.842 1.00 70.88 90 ASP A N 1
ATOM 746 C CA . ASP A 1 90 ? -5.726 -17.162 7.926 1.00 70.88 90 ASP A CA 1
ATOM 747 C C . ASP A 1 90 ? -6.700 -15.986 8.127 1.00 70.88 90 ASP A C 1
ATOM 749 O O . ASP A 1 90 ? -6.514 -15.138 9.000 1.00 70.88 90 ASP A O 1
ATOM 753 N N . LEU A 1 91 ? -7.762 -15.922 7.315 1.00 76.94 91 LEU A N 1
ATOM 754 C CA . LEU A 1 91 ? -8.863 -14.967 7.519 1.00 76.94 91 LEU A CA 1
ATOM 755 C C . LEU A 1 91 ? -9.518 -15.100 8.897 1.00 76.94 91 LEU A C 1
ATOM 757 O O . LEU A 1 91 ? -10.030 -14.116 9.430 1.00 76.94 91 LEU A O 1
ATOM 761 N N . TYR A 1 92 ? -9.509 -16.306 9.468 1.00 77.00 92 TYR A N 1
ATOM 762 C CA . TYR A 1 92 ? -10.099 -16.558 10.776 1.00 77.00 92 TYR A CA 1
ATOM 763 C C . TYR A 1 92 ? -9.363 -15.770 11.865 1.00 77.00 92 TYR A C 1
ATOM 765 O O . TYR A 1 92 ? -9.997 -15.296 12.804 1.00 77.00 92 TYR A O 1
ATOM 773 N N . LEU A 1 93 ? -8.057 -15.522 11.706 1.00 81.31 93 LEU A N 1
ATOM 774 C CA . LEU A 1 93 ? -7.306 -14.631 12.591 1.00 81.31 93 LEU A CA 1
ATOM 775 C C . LEU A 1 93 ? -7.881 -13.205 12.599 1.00 81.31 93 LEU A C 1
ATOM 777 O O . LEU A 1 93 ? -8.137 -12.678 13.678 1.00 81.31 93 LEU A O 1
ATOM 781 N N . LEU A 1 94 ? -8.120 -12.597 11.431 1.00 82.75 94 LEU A N 1
ATOM 782 C CA . LEU A 1 94 ? -8.682 -11.239 11.351 1.00 82.75 94 LEU A CA 1
ATOM 783 C C . LEU A 1 94 ? -10.106 -11.165 11.897 1.00 82.75 94 LEU A C 1
ATOM 785 O O . LEU A 1 94 ? -10.419 -10.234 12.635 1.00 82.75 94 LEU A O 1
ATOM 789 N N . SER A 1 95 ? -10.948 -12.150 11.577 1.00 82.38 95 SER A N 1
ATOM 790 C CA . SER A 1 95 ? -12.305 -12.218 12.125 1.00 82.38 95 SER A CA 1
ATOM 791 C C . SER A 1 95 ? -12.288 -12.330 13.651 1.00 82.38 95 SER A C 1
ATOM 793 O O . SER A 1 95 ? -12.940 -11.537 14.314 1.00 82.38 95 SER A O 1
ATOM 795 N N . ASN A 1 96 ? -11.443 -13.192 14.228 1.00 81.75 96 ASN A N 1
ATOM 796 C CA . ASN A 1 96 ? -11.321 -13.302 15.686 1.00 81.75 96 ASN A CA 1
ATOM 797 C C . ASN A 1 96 ? -10.816 -12.016 16.348 1.00 81.75 96 ASN A C 1
ATOM 799 O O . ASN A 1 96 ? -11.196 -11.710 17.476 1.00 81.75 96 ASN A O 1
ATOM 803 N N . ILE A 1 97 ? -9.905 -11.291 15.693 1.00 86.38 97 ILE A N 1
ATOM 804 C CA . ILE A 1 97 ? -9.405 -10.005 16.191 1.00 86.38 97 ILE A CA 1
ATOM 805 C C . ILE A 1 97 ? -10.543 -8.986 16.236 1.00 86.38 97 ILE A C 1
ATOM 807 O O . ILE A 1 97 ? -10.714 -8.312 17.254 1.00 86.38 97 ILE A O 1
ATOM 811 N N . TYR A 1 98 ? -11.319 -8.900 15.154 1.00 86.94 98 TYR A N 1
ATOM 812 C CA . TYR A 1 98 ? -12.492 -8.040 15.074 1.00 86.94 98 TYR A CA 1
ATOM 813 C C . TYR A 1 98 ? -13.525 -8.397 16.151 1.00 86.94 98 TYR A C 1
ATOM 815 O O . TYR A 1 98 ? -13.875 -7.531 16.954 1.00 86.94 98 TYR A O 1
ATOM 823 N N . ASP A 1 99 ? -13.931 -9.667 16.232 1.00 83.19 99 ASP A N 1
ATOM 824 C CA . ASP A 1 99 ? -14.937 -10.147 17.185 1.00 83.19 99 ASP A CA 1
ATOM 825 C C . ASP A 1 99 ? -14.494 -9.879 18.632 1.00 83.19 99 ASP A C 1
ATOM 827 O O . ASP A 1 99 ? -15.262 -9.363 19.444 1.00 83.19 99 ASP A O 1
ATOM 831 N N . CYS A 1 100 ? -13.219 -10.135 18.948 1.00 85.88 100 CYS A N 1
ATOM 832 C CA . CYS A 1 100 ? -12.651 -9.858 20.265 1.00 85.88 100 CYS A CA 1
ATOM 833 C C . CYS A 1 100 ? -12.711 -8.364 20.614 1.00 85.88 100 CYS A C 1
ATOM 835 O O . CYS A 1 100 ? -13.116 -7.995 21.720 1.00 85.88 100 CYS A O 1
ATOM 837 N N . LEU A 1 101 ? -12.326 -7.485 19.683 1.00 85.25 101 LEU A N 1
ATOM 838 C CA . LEU A 1 101 ? -12.364 -6.041 19.908 1.00 85.25 101 LEU A CA 1
ATOM 839 C C . LEU A 1 101 ? -13.806 -5.532 20.054 1.00 85.25 101 LEU A C 1
ATOM 841 O O . LEU A 1 101 ? -14.076 -4.687 20.911 1.00 85.25 101 LEU A O 1
ATOM 845 N N . GLN A 1 102 ? -14.731 -6.061 19.252 1.00 87.38 102 GLN A N 1
ATOM 846 C CA . GLN A 1 102 ? -16.150 -5.728 19.305 1.00 87.38 102 GLN A CA 1
ATOM 847 C C . GLN A 1 102 ? -16.779 -6.157 20.638 1.00 87.38 102 GLN A C 1
ATOM 849 O O . GLN A 1 102 ? -17.420 -5.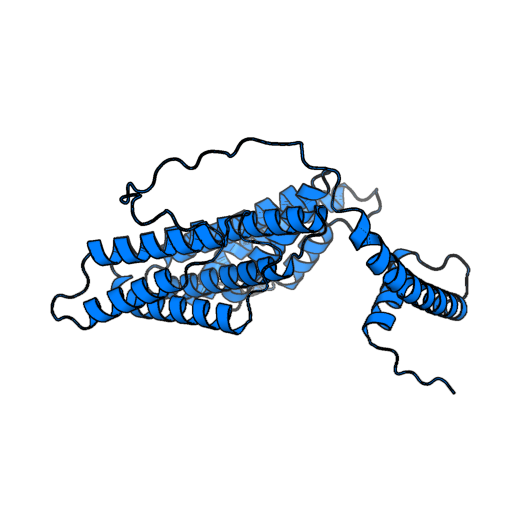337 21.296 1.00 87.38 102 GLN A O 1
ATOM 854 N N . GLU A 1 103 ? -16.544 -7.396 21.077 1.00 86.31 103 GLU A N 1
ATOM 855 C CA . GLU A 1 103 ? -17.035 -7.927 22.354 1.00 86.31 103 GLU A CA 1
ATOM 856 C C . GLU A 1 103 ? -16.530 -7.082 23.531 1.00 86.31 103 GLU A C 1
ATOM 858 O O . GLU A 1 103 ? -17.307 -6.654 24.388 1.00 86.31 103 GLU A O 1
ATOM 863 N N . LYS A 1 104 ? -15.229 -6.758 23.552 1.00 85.19 104 LYS A N 1
ATOM 864 C CA . LYS A 1 104 ? -14.654 -5.921 24.614 1.00 85.19 104 LYS A CA 1
ATOM 865 C C . LYS A 1 104 ? -15.195 -4.498 24.601 1.00 85.19 104 LYS A C 1
ATOM 867 O O . LYS A 1 104 ? -15.399 -3.932 25.673 1.00 85.19 104 LYS A O 1
ATOM 872 N N . ARG A 1 105 ? -15.511 -3.933 23.433 1.00 84.00 105 ARG A N 1
ATOM 873 C CA . ARG A 1 105 ? -16.196 -2.634 23.347 1.00 84.00 105 ARG A CA 1
ATOM 874 C C . ARG A 1 105 ? -17.659 -2.670 23.781 1.00 84.00 105 ARG A C 1
ATOM 876 O O . ARG A 1 105 ? -18.147 -1.648 24.255 1.00 84.00 105 ARG A O 1
ATOM 883 N N . ALA A 1 106 ? -18.347 -3.793 23.600 1.00 84.12 106 ALA A N 1
ATOM 884 C CA . ALA A 1 106 ? -19.712 -3.978 24.086 1.00 84.12 106 ALA A CA 1
ATOM 885 C C . ALA A 1 106 ? -19.762 -4.189 25.610 1.00 84.12 106 ALA A C 1
ATOM 887 O O . ALA A 1 106 ? -20.793 -3.944 26.235 1.00 84.12 106 ALA A O 1
ATOM 888 N N . SER A 1 107 ? -18.648 -4.616 26.214 1.00 84.06 107 SER A N 1
ATOM 889 C CA . SER A 1 107 ? -18.524 -4.774 27.662 1.00 84.06 107 SER A CA 1
ATOM 890 C C . SER A 1 107 ? -18.420 -3.428 28.396 1.00 84.06 107 SER A C 1
ATOM 892 O O . SER A 1 107 ? -17.838 -2.463 27.899 1.00 84.06 107 SER A O 1
ATOM 894 N N . SER A 1 108 ? -18.942 -3.369 29.624 1.00 68.94 108 SER A N 1
ATOM 895 C CA . SER A 1 108 ? -18.898 -2.175 30.482 1.00 68.94 108 SER A CA 1
ATOM 896 C C . SER A 1 108 ? -17.499 -1.831 31.010 1.00 68.94 108 SER A C 1
ATOM 898 O O . SER A 1 108 ? -17.293 -0.729 31.508 1.00 68.94 108 SER A O 1
ATOM 900 N N . GLU A 1 109 ? -16.541 -2.758 30.919 1.00 72.31 109 GLU A N 1
ATOM 901 C CA . GLU A 1 109 ? -15.175 -2.607 31.445 1.00 72.31 109 GLU A CA 1
ATOM 902 C C . GLU A 1 109 ? -14.249 -1.806 30.511 1.00 72.31 109 GLU A C 1
ATOM 904 O O . GLU A 1 109 ? -13.142 -1.430 30.899 1.00 72.31 109 GLU A O 1
ATOM 909 N N . GLY A 1 110 ? -14.700 -1.507 29.288 1.00 72.50 110 GLY A N 1
ATOM 910 C CA . GLY A 1 110 ? -13.881 -0.862 28.265 1.00 72.50 110 GLY A CA 1
ATOM 911 C C . GLY A 1 110 ? -12.811 -1.793 27.681 1.00 72.50 110 GLY A C 1
ATOM 912 O O . GLY A 1 110 ? -12.778 -2.997 27.931 1.00 72.50 110 GLY A O 1
ATOM 913 N N . VAL A 1 111 ? -11.923 -1.237 26.851 1.00 83.88 111 VAL A N 1
ATOM 914 C CA . VAL A 1 111 ? -10.878 -2.013 26.165 1.00 83.88 111 VAL A CA 1
ATOM 915 C C . VAL A 1 111 ? -9.546 -1.841 26.889 1.00 83.88 111 VAL A C 1
ATOM 917 O O . VAL A 1 111 ? -9.038 -0.731 27.034 1.00 83.88 111 VAL A O 1
ATOM 920 N N . SER A 1 112 ? -8.966 -2.951 27.347 1.00 84.94 112 SER A N 1
ATOM 921 C CA . SER A 1 112 ? -7.679 -2.948 28.048 1.00 84.94 112 SER A CA 1
ATOM 922 C C . SER A 1 112 ? -6.487 -2.877 27.088 1.00 84.94 112 SER A C 1
ATOM 924 O O . SER A 1 112 ? -6.556 -3.355 25.955 1.00 84.94 112 SER A O 1
ATOM 926 N N . LEU A 1 113 ? -5.337 -2.394 27.576 1.00 80.12 113 LEU A N 1
ATOM 927 C CA . LEU A 1 113 ? -4.079 -2.379 26.812 1.00 80.12 113 LEU A CA 1
ATOM 928 C C . LEU A 1 113 ? -3.674 -3.773 26.305 1.00 80.12 113 LEU A C 1
ATOM 930 O O . LEU A 1 113 ? -3.197 -3.918 25.184 1.00 80.12 113 LEU A O 1
ATOM 934 N N . LYS A 1 114 ? -3.934 -4.821 27.096 1.00 81.50 114 LYS A N 1
ATOM 935 C CA . LYS A 1 114 ? -3.703 -6.215 26.692 1.00 81.50 114 LYS A CA 1
ATOM 936 C C . LYS A 1 114 ? -4.518 -6.600 25.452 1.00 81.50 114 LYS A C 1
ATOM 938 O O . LYS A 1 114 ? -4.020 -7.338 24.607 1.00 81.50 114 LYS A O 1
ATOM 943 N N . THR A 1 115 ? -5.745 -6.093 25.344 1.00 83.06 115 THR A N 1
ATOM 944 C CA . THR A 1 115 ? -6.611 -6.326 24.179 1.00 83.06 115 THR A CA 1
ATOM 945 C C . THR A 1 115 ? -6.062 -5.602 22.955 1.00 83.06 115 THR A C 1
ATOM 947 O O . THR A 1 115 ? -5.953 -6.211 21.898 1.00 83.06 115 THR A O 1
ATOM 950 N N . PHE A 1 116 ? -5.624 -4.346 23.099 1.00 82.88 116 PHE A N 1
ATOM 951 C CA . PHE A 1 116 ? -4.984 -3.621 21.996 1.00 82.88 116 PHE A CA 1
ATOM 952 C C . PHE A 1 116 ? -3.713 -4.315 21.503 1.00 82.88 116 PHE A C 1
ATOM 954 O O . PHE A 1 116 ? -3.542 -4.474 20.297 1.00 82.88 116 PHE A O 1
ATOM 961 N N . ASN A 1 117 ? -2.861 -4.798 22.409 1.00 81.62 117 ASN A N 1
ATOM 962 C CA . ASN A 1 117 ? -1.666 -5.552 22.024 1.00 81.62 117 ASN A CA 1
ATOM 963 C C . ASN A 1 117 ? -2.032 -6.815 21.237 1.00 81.62 117 ASN A C 1
ATOM 965 O O . ASN A 1 117 ? -1.484 -7.031 20.163 1.00 81.62 117 ASN A O 1
ATOM 969 N N . TYR A 1 118 ? -3.019 -7.586 21.707 1.00 81.50 118 TYR A N 1
ATOM 970 C CA . TYR A 1 118 ? -3.525 -8.753 20.980 1.00 81.50 118 TYR A CA 1
ATOM 971 C C . TYR A 1 118 ? -4.020 -8.401 19.566 1.00 81.50 118 TYR A C 1
ATOM 973 O O . TYR A 1 118 ? -3.691 -9.104 18.611 1.00 81.50 118 TYR A O 1
ATOM 981 N N . VAL A 1 119 ? -4.767 -7.299 19.424 1.00 86.19 119 VAL A N 1
ATOM 982 C CA . VAL A 1 119 ? -5.274 -6.815 18.130 1.00 86.19 119 VAL A CA 1
ATOM 983 C C . VAL A 1 119 ? -4.122 -6.479 17.184 1.00 86.19 119 VAL A C 1
ATOM 985 O O . VAL A 1 119 ? -4.064 -7.022 16.081 1.00 86.19 119 VAL A O 1
ATOM 988 N N . PHE A 1 120 ? -3.182 -5.630 17.608 1.00 86.12 120 PHE A N 1
ATOM 989 C CA . PHE A 1 120 ? -2.060 -5.235 16.756 1.00 86.12 120 PHE A CA 1
ATOM 990 C C . PHE A 1 120 ? -1.151 -6.420 16.422 1.00 86.12 120 PHE A C 1
ATOM 992 O O . PHE A 1 120 ? -0.811 -6.602 15.259 1.00 86.12 120 PHE A O 1
ATOM 999 N N . ASP A 1 121 ? -0.797 -7.260 17.397 1.00 83.75 121 ASP A N 1
ATOM 1000 C CA . ASP A 1 121 ? 0.055 -8.436 17.168 1.00 83.75 121 ASP A CA 1
ATOM 1001 C C . ASP A 1 121 ? -0.594 -9.413 16.177 1.00 83.75 121 ASP A C 1
ATOM 1003 O O . ASP A 1 121 ? 0.074 -9.988 15.314 1.00 83.75 121 ASP A O 1
ATOM 1007 N N . GLY A 1 122 ? -1.915 -9.572 16.267 1.00 82.56 122 GLY A N 1
ATOM 1008 C CA . GLY A 1 122 ? -2.694 -10.360 15.327 1.00 82.56 122 GLY A CA 1
ATOM 1009 C C . GLY A 1 122 ? -2.686 -9.779 13.908 1.00 82.56 122 GLY A C 1
ATOM 1010 O O . GLY A 1 122 ? -2.502 -10.527 12.946 1.00 82.56 122 GLY A O 1
ATOM 1011 N N . ILE A 1 123 ? -2.805 -8.455 13.771 1.00 89.69 123 ILE A N 1
ATOM 1012 C CA . ILE A 1 123 ? -2.700 -7.756 12.482 1.00 89.69 123 ILE A CA 1
ATOM 1013 C C . ILE A 1 123 ? -1.297 -7.919 11.882 1.00 89.69 123 ILE A C 1
ATOM 1015 O O . ILE A 1 123 ? -1.174 -8.340 10.731 1.00 89.69 123 ILE A O 1
ATOM 1019 N N . PHE A 1 124 ? -0.237 -7.647 12.651 1.00 85.56 124 PHE A N 1
ATOM 1020 C CA . PHE A 1 124 ? 1.147 -7.821 12.194 1.00 85.56 124 PHE A CA 1
ATOM 1021 C C . PHE A 1 124 ? 1.396 -9.248 11.718 1.00 85.56 124 PHE A C 1
ATOM 1023 O O . PHE A 1 124 ? 2.003 -9.472 10.670 1.00 85.56 124 PHE A O 1
ATOM 1030 N N . ARG A 1 125 ? 0.882 -10.232 12.461 1.00 82.75 125 ARG A N 1
ATOM 1031 C CA . ARG A 1 125 ? 0.976 -11.637 12.078 1.00 82.75 125 ARG A CA 1
ATOM 1032 C C . ARG A 1 125 ? 0.244 -11.924 10.771 1.00 82.75 125 ARG A C 1
ATOM 1034 O O . ARG A 1 125 ? 0.825 -12.577 9.909 1.00 82.75 125 ARG A O 1
ATOM 1041 N N . PHE A 1 126 ? -0.991 -11.450 10.616 1.00 86.81 126 PHE A N 1
ATOM 1042 C CA . PHE A 1 126 ? -1.746 -11.615 9.374 1.00 86.81 126 PHE A CA 1
ATOM 1043 C C . PHE A 1 126 ? -0.972 -11.051 8.177 1.00 86.81 126 PHE A C 1
ATOM 1045 O O . PHE A 1 126 ? -0.782 -11.739 7.173 1.00 86.81 126 PHE A O 1
ATOM 1052 N N . LEU A 1 127 ? -0.463 -9.827 8.312 1.00 87.75 127 LEU A N 1
ATOM 1053 C CA . LEU A 1 127 ? 0.287 -9.153 7.261 1.00 87.75 127 LEU A CA 1
ATOM 1054 C C . LEU A 1 127 ? 1.588 -9.887 6.918 1.00 87.75 127 LEU A C 1
ATOM 1056 O O . LEU A 1 127 ? 1.849 -10.154 5.745 1.00 87.75 127 LEU A O 1
ATOM 1060 N N . LYS A 1 128 ? 2.349 -10.314 7.930 1.00 82.75 128 LYS A N 1
ATOM 1061 C CA . LYS A 1 128 ? 3.558 -11.124 7.744 1.00 82.75 128 LYS A CA 1
ATOM 1062 C C . LYS A 1 128 ? 3.266 -12.432 7.013 1.00 82.75 128 LYS A C 1
ATOM 1064 O O . LYS A 1 128 ? 4.047 -12.834 6.157 1.00 82.75 128 LYS A O 1
ATOM 1069 N N . CYS A 1 129 ? 2.149 -13.086 7.331 1.00 80.31 129 CYS A N 1
ATOM 1070 C CA . CYS A 1 129 ? 1.711 -14.268 6.600 1.00 80.31 129 CYS A CA 1
ATOM 1071 C C . CYS A 1 129 ? 1.396 -13.914 5.145 1.00 80.31 129 CYS A C 1
ATOM 1073 O O . CYS A 1 129 ? 1.934 -14.565 4.263 1.00 80.31 129 CYS A O 1
ATOM 1075 N N . SER A 1 130 ? 0.611 -12.863 4.881 1.00 80.12 130 SER A N 1
ATOM 1076 C CA . SER A 1 130 ? 0.219 -12.471 3.515 1.00 80.12 130 SER A CA 1
ATOM 1077 C C . SER A 1 130 ? 1.402 -12.143 2.587 1.00 80.12 130 SER A C 1
ATOM 1079 O O . SER A 1 130 ? 1.333 -12.403 1.385 1.00 80.12 130 SER A O 1
ATOM 1081 N N . ALA A 1 131 ? 2.518 -11.664 3.142 1.00 76.69 131 ALA A N 1
ATOM 1082 C CA . ALA A 1 131 ? 3.747 -11.385 2.403 1.00 76.69 131 ALA A CA 1
ATOM 1083 C C . ALA A 1 131 ? 4.741 -12.563 2.361 1.00 76.69 131 ALA A C 1
ATOM 1085 O O . ALA A 1 131 ? 5.832 -12.422 1.815 1.00 76.69 131 ALA A O 1
ATOM 1086 N N . ASP A 1 132 ? 4.398 -13.740 2.899 1.00 79.44 132 ASP A N 1
ATOM 1087 C CA . ASP A 1 132 ? 5.294 -14.900 2.873 1.00 79.44 132 ASP A CA 1
ATOM 1088 C C . ASP A 1 132 ? 5.486 -15.390 1.424 1.00 79.44 132 ASP A C 1
ATOM 1090 O O . ASP A 1 132 ? 4.495 -15.737 0.767 1.00 79.44 132 ASP A O 1
ATOM 1094 N N . PRO A 1 133 ? 6.728 -15.471 0.902 1.00 71.00 133 PRO A N 1
ATOM 1095 C CA . PRO A 1 133 ? 7.001 -15.949 -0.455 1.00 71.00 133 PRO A CA 1
ATOM 1096 C C . PRO A 1 133 ? 6.521 -17.382 -0.718 1.00 71.00 133 PRO A C 1
ATOM 1098 O O . PRO A 1 133 ? 6.373 -17.772 -1.874 1.00 71.00 133 PRO A O 1
ATOM 1101 N N . ARG A 1 134 ? 6.295 -18.173 0.340 1.00 70.31 134 ARG A N 1
ATOM 1102 C CA . ARG A 1 134 ? 5.812 -19.557 0.259 1.00 70.31 134 ARG A CA 1
ATOM 1103 C C . ARG A 1 134 ? 4.314 -19.660 0.006 1.00 70.31 134 ARG A C 1
ATOM 1105 O O . ARG A 1 134 ? 3.882 -20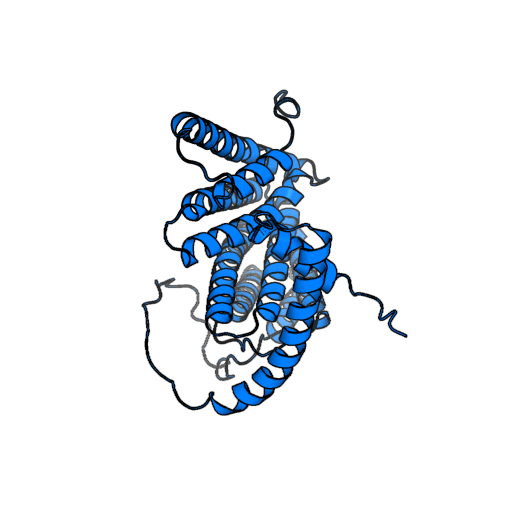.723 -0.430 1.00 70.31 134 ARG A O 1
ATOM 1112 N N . ILE A 1 135 ? 3.536 -18.591 0.227 1.00 70.38 135 ILE A N 1
ATOM 1113 C CA . ILE A 1 135 ? 2.136 -18.580 -0.213 1.00 70.38 135 ILE A CA 1
ATOM 1114 C C . ILE A 1 135 ? 2.125 -18.842 -1.714 1.00 70.38 135 ILE A C 1
ATOM 1116 O O . ILE A 1 135 ? 2.772 -18.121 -2.483 1.00 70.38 135 ILE A O 1
ATOM 1120 N N . SER A 1 136 ? 1.382 -19.882 -2.096 1.00 62.84 136 SER A N 1
ATOM 1121 C CA . SER A 1 136 ? 1.317 -20.379 -3.463 1.00 62.84 136 SER A CA 1
ATOM 1122 C C . SER A 1 136 ? 1.036 -19.242 -4.443 1.00 62.84 136 SER A C 1
ATOM 1124 O O . SER A 1 136 ? -0.037 -18.640 -4.431 1.00 62.84 136 SER A O 1
ATOM 1126 N N . SER A 1 137 ? 1.998 -18.979 -5.327 1.00 61.19 137 SER A N 1
ATOM 1127 C CA . SER A 1 137 ? 1.848 -18.054 -6.455 1.00 61.19 137 SER A CA 1
ATOM 1128 C C . SER A 1 137 ? 0.817 -18.532 -7.479 1.00 61.19 137 SER A C 1
ATOM 1130 O O . SER A 1 137 ? 0.387 -17.750 -8.319 1.00 61.19 137 SER A O 1
ATOM 1132 N N . ALA A 1 138 ? 0.414 -19.803 -7.405 1.00 58.12 138 ALA A N 1
ATOM 1133 C CA . ALA A 1 138 ? -0.620 -20.398 -8.242 1.00 58.12 138 ALA A CA 1
ATOM 1134 C C . ALA A 1 138 ? -2.026 -20.292 -7.630 1.00 58.12 138 ALA A C 1
ATOM 1136 O O . ALA A 1 138 ? -3.004 -20.615 -8.302 1.00 58.12 138 ALA A O 1
ATOM 1137 N N . LYS A 1 139 ? -2.148 -19.872 -6.363 1.00 71.75 139 LYS A N 1
ATOM 1138 C CA . LYS A 1 139 ? -3.452 -19.694 -5.732 1.00 71.75 139 LYS A CA 1
ATOM 1139 C C . LYS A 1 139 ? -4.049 -18.360 -6.156 1.00 71.75 139 LYS A C 1
ATOM 1141 O O . LYS A 1 139 ? -3.524 -17.303 -5.812 1.00 71.75 139 LYS A O 1
ATOM 1146 N N . ASP A 1 140 ? -5.158 -18.428 -6.880 1.00 72.19 140 ASP A N 1
ATOM 1147 C CA . ASP A 1 140 ? -5.954 -17.249 -7.184 1.00 72.19 140 ASP A CA 1
ATOM 1148 C C . ASP A 1 140 ? -6.879 -16.937 -6.004 1.00 72.19 140 ASP A C 1
ATOM 1150 O O . ASP A 1 140 ? -7.677 -17.774 -5.574 1.00 72.19 140 ASP A O 1
ATOM 1154 N N . TYR A 1 141 ? -6.724 -15.740 -5.447 1.00 79.06 141 TYR A N 1
ATOM 1155 C CA . TYR A 1 141 ? -7.602 -15.229 -4.404 1.00 79.06 141 TYR A CA 1
ATOM 1156 C C . TYR A 1 141 ? -8.688 -14.385 -5.081 1.00 79.06 141 TYR A C 1
ATOM 1158 O O . TYR A 1 141 ? -8.355 -13.409 -5.769 1.00 79.06 141 TYR A O 1
ATOM 1166 N N . PRO A 1 142 ? -9.973 -14.736 -4.908 1.00 82.50 142 PRO A N 1
ATOM 1167 C CA . PRO A 1 142 ? -11.064 -14.043 -5.578 1.00 82.50 142 PRO A CA 1
ATOM 1168 C C . PRO A 1 142 ? -11.237 -12.623 -5.024 1.00 82.50 142 PRO A C 1
ATOM 1170 O O . PRO A 1 142 ? -10.778 -12.307 -3.925 1.00 82.50 142 PRO A O 1
ATOM 1173 N N . ASP A 1 143 ? -11.895 -11.743 -5.769 1.00 84.06 143 ASP A N 1
ATOM 1174 C CA . ASP A 1 143 ? -12.022 -10.338 -5.362 1.00 84.06 143 ASP A CA 1
ATOM 1175 C C . ASP A 1 143 ? -12.862 -10.188 -4.084 1.00 84.06 143 ASP A C 1
ATOM 1177 O O . ASP A 1 143 ? -12.562 -9.337 -3.244 1.00 84.06 143 ASP A O 1
ATOM 1181 N N . GLU A 1 144 ? -13.829 -11.082 -3.851 1.00 85.81 144 GLU A N 1
ATOM 1182 C CA . GLU A 1 144 ? -14.609 -11.137 -2.610 1.00 85.81 144 GLU A CA 1
ATOM 1183 C C . GLU A 1 144 ? -13.732 -11.413 -1.380 1.00 85.81 144 GLU A C 1
ATOM 1185 O O . GLU A 1 144 ? -14.025 -10.931 -0.282 1.00 85.81 144 GLU A O 1
ATOM 1190 N N . PHE A 1 145 ? -12.633 -12.158 -1.547 1.00 86.31 145 PHE A N 1
ATOM 1191 C CA . PHE A 1 145 ? -11.676 -12.412 -0.471 1.00 86.31 145 PHE A CA 1
ATOM 1192 C C . PHE A 1 145 ? -10.988 -11.113 -0.041 1.00 86.31 145 PHE A C 1
ATOM 1194 O O . PHE A 1 145 ? -10.948 -10.797 1.149 1.00 86.31 145 PHE A O 1
ATOM 1201 N N . PHE A 1 146 ? -10.508 -10.319 -1.001 1.00 88.19 146 PHE A N 1
ATOM 1202 C CA . PHE A 1 146 ? -9.883 -9.030 -0.705 1.00 88.19 146 PHE A CA 1
ATOM 1203 C C . PHE A 1 146 ? -10.888 -7.992 -0.217 1.00 88.19 146 PHE A C 1
ATOM 1205 O O . PHE A 1 146 ? -10.563 -7.239 0.697 1.00 88.19 146 PHE A O 1
ATOM 1212 N N . ALA A 1 147 ? -12.111 -7.977 -0.753 1.00 87.69 147 ALA A N 1
ATOM 1213 C CA . ALA A 1 147 ? -13.183 -7.131 -0.237 1.00 87.69 147 ALA A CA 1
ATOM 1214 C C . ALA A 1 147 ? -13.458 -7.429 1.247 1.00 87.69 147 ALA A C 1
ATOM 1216 O O . ALA A 1 147 ? -13.556 -6.508 2.056 1.00 87.69 147 ALA A O 1
ATOM 1217 N N . LYS A 1 148 ? -13.483 -8.714 1.631 1.00 88.62 148 LYS A N 1
ATOM 1218 C CA . LYS A 1 148 ? -13.656 -9.132 3.027 1.00 88.62 148 LYS A CA 1
ATOM 1219 C C . LYS A 1 148 ? -12.490 -8.706 3.922 1.00 88.62 148 LYS A C 1
ATOM 1221 O O . LYS A 1 148 ? -12.732 -8.240 5.032 1.00 88.62 148 LYS A O 1
ATOM 1226 N N . ILE A 1 149 ? -11.242 -8.840 3.463 1.00 91.25 149 ILE A N 1
ATOM 1227 C CA . ILE A 1 149 ? -10.070 -8.368 4.224 1.00 91.25 149 ILE A CA 1
ATOM 1228 C C . ILE A 1 149 ? -10.140 -6.856 4.422 1.00 91.25 149 ILE A C 1
ATOM 1230 O O . ILE A 1 149 ? -9.981 -6.388 5.547 1.00 91.25 149 ILE A O 1
ATOM 1234 N N . LYS A 1 150 ? -10.391 -6.100 3.346 1.00 92.56 150 LYS A N 1
ATOM 1235 C CA . LYS A 1 150 ? -10.494 -4.638 3.396 1.00 92.56 150 LYS A CA 1
ATOM 1236 C C . LYS A 1 150 ? -11.573 -4.199 4.387 1.00 92.56 150 LYS A C 1
ATOM 1238 O O . LYS A 1 150 ? -11.263 -3.415 5.278 1.00 92.56 150 LYS A O 1
ATOM 1243 N N . GLY A 1 151 ? -12.767 -4.793 4.312 1.00 90.31 151 GLY A N 1
ATOM 1244 C CA . GLY A 1 151 ? -13.861 -4.514 5.247 1.00 90.31 151 GLY A CA 1
ATOM 1245 C C . GLY A 1 151 ? -13.500 -4.812 6.706 1.00 90.31 151 GLY A C 1
ATOM 1246 O O . GLY A 1 151 ? -13.681 -3.956 7.565 1.00 90.31 151 GLY A O 1
ATOM 1247 N N . LEU A 1 152 ? -12.889 -5.970 6.993 1.00 91.56 152 LEU A N 1
ATOM 1248 C CA . LEU A 1 152 ? -12.442 -6.304 8.355 1.00 91.56 152 LEU A CA 1
ATOM 1249 C C . LEU A 1 152 ? -11.413 -5.299 8.890 1.00 91.56 152 LEU A C 1
ATOM 1251 O O . LEU A 1 152 ? -11.481 -4.905 10.053 1.00 91.56 152 LEU A O 1
ATOM 1255 N N . PHE A 1 153 ? -10.460 -4.870 8.060 1.00 94.06 153 PHE A N 1
ATOM 1256 C CA . PHE A 1 153 ? -9.485 -3.856 8.457 1.00 94.06 153 PHE A CA 1
ATOM 1257 C C . PHE A 1 153 ? -10.139 -2.500 8.718 1.00 94.06 153 PHE A C 1
ATOM 1259 O O . PHE A 1 153 ? -9.831 -1.869 9.728 1.00 94.06 153 PHE A O 1
ATOM 1266 N N . GLU A 1 154 ? -11.053 -2.053 7.856 1.00 92.69 154 GLU A N 1
ATOM 1267 C CA . GLU A 1 154 ? -11.798 -0.811 8.073 1.00 92.69 154 GLU A CA 1
ATOM 1268 C C . GLU A 1 154 ? -12.590 -0.853 9.371 1.00 92.69 154 GLU A C 1
ATOM 1270 O O . GLU A 1 154 ? -12.500 0.083 10.168 1.00 92.69 154 GLU A O 1
ATOM 1275 N N . ASP A 1 155 ? -13.301 -1.950 9.617 1.00 91.06 155 ASP A N 1
ATOM 1276 C CA . ASP A 1 155 ? -14.080 -2.164 10.827 1.00 91.06 155 ASP A CA 1
ATOM 1277 C C . ASP A 1 155 ? -13.193 -2.135 12.076 1.00 91.06 155 ASP A C 1
ATOM 1279 O O . ASP A 1 155 ? -13.495 -1.426 13.041 1.00 91.06 155 ASP A O 1
ATOM 1283 N N . ILE A 1 156 ? -12.045 -2.822 12.051 1.00 92.19 156 ILE A N 1
ATOM 1284 C CA . ILE A 1 156 ? -11.065 -2.768 13.142 1.00 92.19 156 ILE A CA 1
ATOM 1285 C C . ILE A 1 156 ? -10.559 -1.331 13.340 1.00 92.19 156 ILE A C 1
ATOM 1287 O O . ILE A 1 156 ? -10.552 -0.834 14.466 1.00 92.19 156 ILE A O 1
ATOM 1291 N N . LEU A 1 157 ? -10.189 -0.616 12.275 1.00 91.62 157 LEU A N 1
ATOM 1292 C CA . LEU A 1 157 ? -9.715 0.770 12.365 1.00 91.62 157 LEU A CA 1
ATOM 1293 C C . LEU A 1 157 ? -10.808 1.736 12.857 1.00 91.62 157 LEU A C 1
ATOM 1295 O O . LEU A 1 157 ? -10.511 2.705 13.562 1.00 91.62 157 LEU A O 1
ATOM 1299 N N . ILE A 1 158 ? -12.077 1.497 12.515 1.00 89.75 158 ILE A N 1
ATOM 1300 C CA . ILE A 1 158 ? -13.230 2.234 13.050 1.00 89.75 158 ILE A CA 1
ATOM 1301 C C . ILE A 1 158 ? -13.355 1.978 14.549 1.00 89.75 158 ILE A C 1
ATOM 1303 O O . ILE A 1 158 ? -13.494 2.933 15.321 1.00 89.75 158 ILE A O 1
ATOM 1307 N N . LEU A 1 159 ? -13.257 0.715 14.970 1.00 89.19 159 LEU A N 1
ATOM 1308 C CA . LEU A 1 159 ? -13.277 0.353 16.379 1.00 89.19 159 LEU A CA 1
ATOM 1309 C C . LEU A 1 159 ? -12.080 0.942 17.123 1.00 89.19 159 LEU A C 1
ATOM 1311 O O . LEU A 1 159 ? -12.258 1.324 18.267 1.00 89.19 159 LEU A O 1
ATOM 1315 N N . LEU A 1 160 ? -10.903 1.101 16.521 1.00 88.12 160 LEU A N 1
ATOM 1316 C CA . LEU A 1 160 ? -9.745 1.726 17.177 1.00 88.12 160 LEU A CA 1
ATOM 1317 C C . LEU A 1 160 ? -9.835 3.259 17.248 1.00 88.12 160 LEU A C 1
ATOM 1319 O O . LEU A 1 160 ? -9.204 3.870 18.109 1.00 88.12 160 LEU A O 1
ATOM 1323 N N . LYS A 1 161 ? -10.648 3.903 16.397 1.00 84.50 161 LYS A N 1
ATOM 1324 C CA . LYS A 1 161 ? -10.686 5.370 16.222 1.00 84.50 161 LYS A CA 1
ATOM 1325 C C . LYS A 1 161 ? -10.775 6.161 17.531 1.00 84.50 161 LYS A C 1
ATOM 1327 O O . LYS A 1 161 ? -10.123 7.194 17.660 1.00 84.50 161 LYS A O 1
ATOM 1332 N N . LYS A 1 162 ? -11.595 5.720 18.495 1.00 80.38 162 LYS A N 1
ATOM 1333 C CA . LYS A 1 162 ? -11.781 6.455 19.763 1.00 80.38 162 LYS A CA 1
ATOM 1334 C C . LYS A 1 162 ? -10.548 6.392 20.669 1.00 80.38 162 LYS A C 1
ATOM 1336 O O . LYS A 1 162 ? -10.350 7.306 21.466 1.00 80.38 162 LYS A O 1
ATOM 1341 N N . ASP A 1 163 ? -9.722 5.361 20.519 1.00 85.50 163 ASP A N 1
ATOM 1342 C CA . ASP A 1 163 ? -8.576 5.105 21.392 1.00 85.50 163 ASP A CA 1
ATOM 1343 C C . ASP A 1 163 ? -7.274 5.659 20.810 1.00 85.50 163 ASP A C 1
ATOM 1345 O O . ASP A 1 163 ? -6.276 5.731 21.514 1.00 8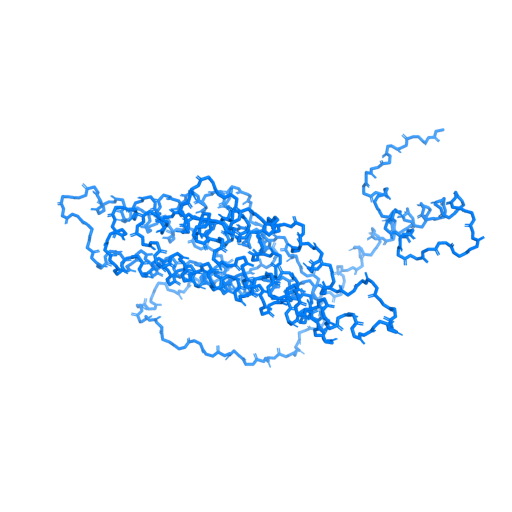5.50 163 ASP A O 1
ATOM 1349 N N . LEU A 1 164 ? -7.281 6.156 19.568 1.00 83.75 164 LEU A N 1
ATOM 1350 C CA . LEU A 1 164 ? -6.122 6.826 18.962 1.00 83.75 164 LEU A CA 1
ATOM 1351 C C . LEU A 1 164 ? -5.724 8.129 19.672 1.00 83.75 164 LEU A C 1
ATOM 1353 O O . LEU A 1 164 ? -4.654 8.666 19.414 1.00 83.75 164 LEU A O 1
ATOM 1357 N N . ARG A 1 165 ? -6.546 8.630 20.604 1.00 79.38 165 ARG A N 1
ATOM 1358 C CA . ARG A 1 165 ? -6.135 9.688 21.544 1.00 79.38 165 ARG A CA 1
ATOM 1359 C C . ARG A 1 165 ? -5.079 9.202 22.541 1.00 79.38 165 ARG A C 1
ATOM 1361 O O . ARG A 1 165 ? -4.352 10.012 23.106 1.00 79.38 165 ARG A O 1
ATOM 1368 N N . MET A 1 166 ? -5.005 7.893 22.783 1.00 85.69 166 MET A N 1
ATOM 1369 C CA . MET A 1 166 ? -3.936 7.280 23.559 1.00 85.69 166 MET A CA 1
ATOM 1370 C C . MET A 1 166 ? -2.703 7.161 22.667 1.00 85.69 166 MET A C 1
ATOM 1372 O O . MET A 1 166 ? -2.690 6.376 21.718 1.00 85.69 166 MET A O 1
ATOM 1376 N N . LEU A 1 167 ? -1.649 7.907 23.006 1.00 83.56 167 LEU A N 1
ATOM 1377 C CA . LEU A 1 167 ? -0.424 7.974 22.205 1.00 83.56 167 LEU A CA 1
ATOM 1378 C C . LEU A 1 167 ? 0.152 6.588 21.882 1.00 83.56 167 LEU A C 1
ATOM 1380 O O . LEU A 1 167 ? 0.562 6.351 20.757 1.00 83.56 167 LEU A O 1
ATOM 1384 N N . GLN A 1 168 ? 0.108 5.647 22.829 1.00 85.06 168 GLN A N 1
ATOM 1385 C CA . GLN A 1 168 ? 0.589 4.275 22.621 1.00 85.06 168 GLN A CA 1
ATOM 1386 C C . GLN A 1 168 ? -0.140 3.552 21.477 1.00 85.06 168 GLN A C 1
ATOM 1388 O O . GLN A 1 168 ? 0.486 2.825 20.714 1.00 85.06 168 GLN A O 1
ATOM 1393 N N . ILE A 1 169 ? -1.451 3.756 21.330 1.00 86.75 169 ILE A N 1
ATOM 1394 C CA . ILE A 1 169 ? -2.253 3.119 20.275 1.00 86.75 169 ILE A CA 1
ATOM 1395 C C . ILE A 1 169 ? -1.985 3.807 18.936 1.00 86.75 169 ILE A C 1
ATOM 1397 O O . ILE A 1 169 ? -1.847 3.132 17.920 1.00 86.75 169 ILE A O 1
ATOM 1401 N N . ALA A 1 170 ? -1.850 5.136 18.939 1.00 86.44 170 ALA A N 1
ATOM 1402 C CA . ALA A 1 170 ? -1.458 5.884 17.749 1.00 86.44 170 ALA A CA 1
ATOM 1403 C C . ALA A 1 170 ? -0.053 5.492 17.256 1.00 86.44 170 ALA A C 1
ATOM 1405 O O . ALA A 1 170 ? 0.130 5.301 16.060 1.00 86.44 170 ALA A O 1
ATOM 1406 N N . MET A 1 171 ? 0.907 5.293 18.168 1.00 86.38 171 MET A N 1
ATOM 1407 C CA . MET A 1 171 ? 2.247 4.789 17.844 1.00 86.38 171 MET A CA 1
ATOM 1408 C C . MET A 1 171 ? 2.185 3.389 17.240 1.00 86.38 171 MET A C 1
ATOM 1410 O O . MET A 1 171 ? 2.755 3.168 16.187 1.00 86.38 171 MET A O 1
ATOM 1414 N N . ARG A 1 172 ? 1.410 2.468 17.823 1.00 89.50 172 ARG A N 1
ATOM 1415 C CA . ARG A 1 172 ? 1.240 1.117 17.259 1.00 89.50 172 ARG A CA 1
ATOM 1416 C C . ARG A 1 172 ? 0.596 1.122 15.875 1.00 89.50 172 ARG A C 1
ATOM 1418 O O . ARG A 1 172 ? 0.899 0.262 15.054 1.00 89.50 172 ARG A O 1
ATOM 1425 N N . LEU A 1 173 ? -0.291 2.081 15.616 1.00 92.06 173 LEU A N 1
ATOM 1426 C CA . LEU A 1 173 ? -0.861 2.289 14.291 1.00 92.06 173 LEU A CA 1
ATOM 1427 C C . LEU A 1 173 ? 0.173 2.860 13.304 1.00 92.06 173 LEU A C 1
ATOM 1429 O O . LEU A 1 173 ? 0.152 2.486 12.137 1.00 92.06 173 LEU A O 1
ATOM 1433 N N . ALA A 1 174 ? 1.087 3.716 13.766 1.00 88.06 174 ALA A N 1
ATOM 1434 C CA . ALA A 1 174 ? 2.202 4.204 12.960 1.00 88.06 174 ALA A CA 1
ATOM 1435 C C . ALA A 1 174 ? 3.238 3.101 12.671 1.00 88.06 174 ALA A C 1
ATOM 1437 O O . ALA A 1 174 ? 3.619 2.936 11.518 1.00 88.06 174 ALA A O 1
ATOM 1438 N N . ASP A 1 175 ? 3.594 2.276 13.664 1.00 88.75 175 ASP A N 1
ATOM 1439 C CA . ASP A 1 175 ? 4.451 1.092 13.485 1.00 88.75 175 ASP A CA 1
ATOM 1440 C C . ASP A 1 175 ? 3.858 0.138 12.433 1.00 88.75 175 ASP A C 1
ATOM 1442 O O . ASP A 1 175 ? 4.568 -0.482 11.640 1.00 88.75 175 ASP A O 1
ATOM 1446 N N . LEU A 1 176 ? 2.526 0.002 12.434 1.00 92.75 176 LEU A N 1
ATOM 1447 C CA . LEU A 1 176 ? 1.813 -0.803 11.451 1.00 92.75 176 LEU A CA 1
ATOM 1448 C C . LEU A 1 176 ? 1.959 -0.223 10.042 1.00 92.75 176 LEU A C 1
ATOM 1450 O O . LEU A 1 176 ? 2.208 -0.989 9.117 1.00 92.75 176 LEU A O 1
ATOM 1454 N N . ALA A 1 177 ? 1.821 1.094 9.881 1.00 91.31 177 ALA A N 1
ATOM 1455 C CA . ALA A 1 177 ? 2.000 1.747 8.587 1.00 91.31 177 ALA A CA 1
ATOM 1456 C C . ALA A 1 177 ? 3.436 1.584 8.062 1.00 91.31 177 ALA A C 1
ATOM 1458 O O . ALA A 1 177 ? 3.666 1.097 6.958 1.00 91.31 177 ALA A O 1
ATOM 1459 N N . GLU A 1 178 ? 4.435 1.854 8.904 1.00 87.31 178 GLU A N 1
ATOM 1460 C CA . GLU A 1 178 ? 5.838 1.629 8.546 1.00 87.31 178 GLU A CA 1
ATOM 1461 C C . GLU A 1 178 ? 6.084 0.182 8.083 1.00 87.31 178 GLU A C 1
ATOM 1463 O O . GLU A 1 178 ? 6.717 -0.060 7.051 1.00 87.31 178 GLU A O 1
ATOM 1468 N N . PHE A 1 179 ? 5.513 -0.797 8.788 1.00 90.00 179 PHE A N 1
ATOM 1469 C CA . PHE A 1 179 ? 5.590 -2.191 8.369 1.00 90.00 179 PHE A CA 1
ATOM 1470 C C . PHE A 1 179 ? 4.933 -2.435 7.006 1.00 90.00 179 PHE A C 1
ATOM 1472 O O . PHE A 1 179 ? 5.511 -3.137 6.180 1.00 90.00 179 PHE A O 1
ATOM 1479 N N . VAL A 1 180 ? 3.767 -1.846 6.727 1.00 92.69 180 VAL A N 1
ATOM 1480 C CA . VAL A 1 180 ? 3.083 -1.987 5.431 1.00 92.69 180 VAL A CA 1
ATOM 1481 C C . VAL A 1 180 ? 3.915 -1.397 4.287 1.00 92.69 180 VAL A C 1
ATOM 1483 O O . VAL A 1 180 ? 3.999 -2.026 3.228 1.00 92.69 180 VAL A O 1
ATOM 1486 N N . LEU A 1 181 ? 4.610 -0.273 4.496 1.00 88.00 181 LEU A N 1
ATOM 1487 C CA . LEU A 1 181 ? 5.551 0.273 3.507 1.00 88.00 181 LEU A CA 1
ATOM 1488 C C . LEU A 1 181 ? 6.663 -0.728 3.150 1.00 88.00 181 LEU A C 1
ATOM 1490 O O . LEU A 1 181 ? 7.033 -0.846 1.980 1.00 88.00 181 LEU A O 1
ATOM 1494 N N . HIS A 1 182 ? 7.160 -1.499 4.121 1.00 88.44 182 HIS A N 1
ATOM 1495 C C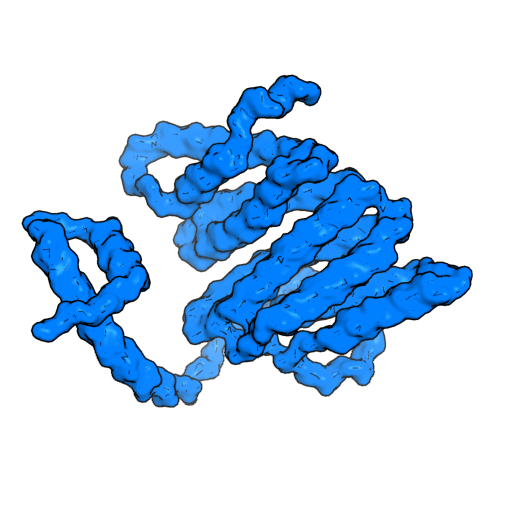A . HIS A 1 182 ? 8.118 -2.576 3.851 1.00 88.44 182 HIS A CA 1
ATOM 1496 C C . HIS A 1 182 ? 7.503 -3.725 3.041 1.00 88.44 182 HIS A C 1
ATOM 1498 O O . HIS A 1 182 ? 8.136 -4.225 2.107 1.00 88.44 182 HIS A O 1
ATOM 1504 N N . LEU A 1 183 ? 6.252 -4.104 3.329 1.00 89.94 183 LEU A N 1
ATOM 1505 C CA . LEU A 1 183 ? 5.559 -5.170 2.593 1.00 89.94 183 LEU A CA 1
ATOM 1506 C C . LEU A 1 183 ? 5.358 -4.830 1.117 1.00 89.94 183 LEU A C 1
ATOM 1508 O O . LEU A 1 183 ? 5.385 -5.733 0.282 1.00 89.94 183 LEU A O 1
ATOM 1512 N N . ILE A 1 184 ? 5.181 -3.553 0.775 1.00 89.88 184 ILE A N 1
ATOM 1513 C CA . ILE A 1 184 ? 5.087 -3.093 -0.619 1.00 89.88 184 ILE A CA 1
ATOM 1514 C C . ILE A 1 184 ? 6.362 -3.456 -1.387 1.00 89.88 184 ILE A C 1
ATOM 1516 O O . ILE A 1 184 ? 6.286 -4.034 -2.473 1.00 89.88 184 ILE A O 1
ATOM 1520 N N . VAL A 1 185 ? 7.532 -3.181 -0.803 1.00 88.81 185 VAL A N 1
ATOM 1521 C CA . VAL A 1 185 ? 8.834 -3.491 -1.416 1.00 88.81 185 VAL A CA 1
ATOM 1522 C C . VAL A 1 185 ? 9.043 -5.001 -1.528 1.00 88.81 185 VAL A C 1
ATOM 1524 O O . VAL A 1 185 ? 9.433 -5.498 -2.588 1.00 88.81 185 VAL A O 1
ATOM 1527 N N . ASP A 1 186 ? 8.751 -5.745 -0.459 1.00 87.88 186 ASP A N 1
ATOM 1528 C CA . ASP A 1 186 ? 8.874 -7.206 -0.454 1.00 87.88 186 ASP A CA 1
ATOM 1529 C C . ASP A 1 186 ? 7.944 -7.857 -1.486 1.00 87.88 186 ASP A C 1
ATOM 1531 O O . ASP A 1 186 ? 8.335 -8.796 -2.181 1.00 87.88 186 ASP A O 1
ATOM 1535 N N . THR A 1 187 ? 6.733 -7.327 -1.651 1.00 90.25 187 THR A N 1
ATOM 1536 C CA . THR A 1 187 ? 5.749 -7.849 -2.607 1.00 90.25 187 THR A CA 1
ATOM 1537 C C . THR A 1 187 ? 6.187 -7.630 -4.043 1.00 90.25 187 THR A C 1
ATOM 1539 O O . THR A 1 187 ? 6.105 -8.566 -4.838 1.00 90.25 187 THR A O 1
ATOM 1542 N N . HIS A 1 188 ? 6.730 -6.454 -4.367 1.00 89.38 188 HIS A N 1
ATOM 1543 C CA . HIS A 1 188 ? 7.342 -6.213 -5.677 1.00 89.38 188 HIS A CA 1
ATOM 1544 C C . HIS A 1 188 ? 8.502 -7.171 -5.946 1.00 89.38 188 HIS A C 1
ATOM 1546 O O . HIS A 1 188 ? 8.560 -7.801 -7.002 1.00 89.38 188 HIS A O 1
ATOM 1552 N N . ARG A 1 189 ? 9.375 -7.400 -4.958 1.00 87.94 189 ARG A N 1
ATOM 1553 C CA . ARG A 1 189 ? 10.470 -8.376 -5.087 1.00 87.94 189 ARG A CA 1
ATOM 1554 C C . ARG A 1 189 ? 9.957 -9.799 -5.336 1.00 87.94 189 ARG A C 1
ATOM 1556 O O . ARG A 1 189 ? 10.523 -10.531 -6.155 1.00 87.94 189 ARG A O 1
ATOM 1563 N N . ILE A 1 190 ? 8.881 -10.205 -4.661 1.00 86.88 190 ILE A N 1
ATOM 1564 C CA . ILE A 1 190 ? 8.230 -11.503 -4.890 1.00 86.88 190 ILE A CA 1
ATOM 1565 C C . ILE A 1 190 ? 7.626 -11.558 -6.298 1.00 86.88 190 ILE A C 1
ATOM 1567 O O . ILE A 1 190 ? 7.801 -12.562 -6.985 1.00 86.88 190 ILE A O 1
ATOM 1571 N N . MET A 1 191 ? 6.954 -10.497 -6.753 1.00 88.00 191 MET A N 1
ATOM 1572 C CA . MET A 1 191 ? 6.381 -10.412 -8.101 1.00 88.00 191 MET A CA 1
ATOM 1573 C C . MET A 1 191 ? 7.452 -10.556 -9.181 1.00 88.00 191 MET A C 1
ATOM 1575 O O . MET A 1 191 ? 7.278 -11.352 -10.099 1.00 88.00 191 MET A O 1
ATOM 1579 N N . GLN A 1 192 ? 8.592 -9.885 -9.036 1.00 86.88 192 GLN A N 1
ATOM 1580 C CA . GLN A 1 192 ? 9.714 -10.037 -9.962 1.00 86.88 192 GLN A CA 1
ATOM 1581 C C . GLN A 1 192 ? 10.302 -11.442 -9.943 1.00 86.88 192 GLN A C 1
ATOM 1583 O O . GLN A 1 192 ? 10.537 -12.031 -10.997 1.00 86.88 192 GLN A O 1
ATOM 1588 N N . THR A 1 193 ? 10.475 -12.020 -8.752 1.00 85.88 193 THR A N 1
ATOM 1589 C CA . THR A 1 193 ? 10.945 -13.405 -8.607 1.00 85.88 193 THR A CA 1
ATOM 1590 C C . THR A 1 193 ? 9.981 -14.388 -9.276 1.00 85.88 193 THR A C 1
ATOM 1592 O O . THR A 1 193 ? 10.416 -15.344 -9.918 1.00 85.88 193 THR A O 1
ATOM 1595 N N . ASN A 1 194 ? 8.672 -14.158 -9.151 1.00 83.94 194 ASN A N 1
ATOM 1596 C CA . ASN A 1 194 ? 7.649 -14.957 -9.813 1.00 83.94 194 ASN A CA 1
ATOM 1597 C C . ASN A 1 194 ? 7.728 -14.798 -11.332 1.00 83.94 194 ASN A C 1
ATOM 1599 O O . ASN A 1 194 ? 7.809 -15.806 -12.029 1.00 83.94 194 ASN A O 1
ATOM 1603 N N . ALA A 1 195 ? 7.783 -13.563 -11.835 1.00 84.62 195 ALA A N 1
ATOM 1604 C CA . ALA A 1 195 ? 7.892 -13.276 -13.262 1.00 84.62 195 ALA A CA 1
ATOM 1605 C C . ALA A 1 195 ? 9.139 -13.927 -13.883 1.00 84.62 195 ALA A C 1
ATOM 1607 O O . ALA A 1 195 ? 9.034 -14.606 -14.903 1.00 84.62 195 ALA A O 1
ATOM 1608 N N . ALA A 1 196 ? 10.296 -13.820 -13.221 1.00 82.00 196 ALA A N 1
ATOM 1609 C CA . ALA A 1 196 ? 11.547 -14.448 -13.651 1.00 82.00 196 ALA A CA 1
ATOM 1610 C C . ALA A 1 196 ? 11.463 -15.986 -13.706 1.00 82.00 196 ALA A C 1
ATOM 1612 O O . ALA A 1 196 ? 12.176 -16.626 -14.475 1.00 82.00 196 ALA A O 1
ATOM 1613 N N . ARG A 1 197 ? 10.574 -16.589 -12.908 1.00 84.81 197 ARG A N 1
ATOM 1614 C CA . ARG A 1 197 ? 10.314 -18.037 -12.867 1.00 84.81 197 ARG A CA 1
ATOM 1615 C C . ARG A 1 197 ? 9.109 -18.466 -13.713 1.00 84.81 197 ARG A C 1
ATOM 1617 O O . ARG A 1 197 ? 8.731 -19.633 -13.654 1.00 84.81 197 ARG A O 1
ATOM 1624 N N . GLY A 1 198 ? 8.484 -17.552 -14.460 1.00 81.19 198 GLY A N 1
ATOM 1625 C CA . GLY A 1 198 ? 7.264 -17.830 -15.229 1.00 81.19 198 GLY A CA 1
ATOM 1626 C C . GLY A 1 198 ? 6.032 -18.130 -14.365 1.00 81.19 198 GLY A C 1
ATOM 1627 O O . GLY A 1 198 ? 5.085 -18.756 -14.836 1.00 81.19 198 GLY A O 1
ATOM 1628 N N . LEU A 1 199 ? 6.046 -17.719 -13.095 1.00 82.19 199 LEU A N 1
ATOM 1629 C CA . LEU A 1 199 ? 4.935 -17.877 -12.159 1.00 82.19 199 LEU A CA 1
ATOM 1630 C C . LEU A 1 199 ? 3.992 -16.664 -12.217 1.00 82.19 199 LEU A C 1
ATOM 1632 O O . LEU A 1 199 ? 4.439 -15.549 -12.500 1.00 82.19 199 LEU A O 1
ATOM 1636 N N . PRO A 1 200 ? 2.699 -16.841 -11.889 1.00 82.56 200 PRO A N 1
ATOM 1637 C CA . PRO A 1 200 ? 1.748 -15.738 -11.874 1.00 82.56 200 PRO A CA 1
ATOM 1638 C C . PRO A 1 200 ? 2.140 -14.627 -10.888 1.00 82.56 200 PRO A C 1
ATOM 1640 O O . PRO A 1 200 ? 2.553 -14.875 -9.749 1.00 82.56 200 PRO A O 1
ATOM 1643 N N . VAL A 1 201 ? 1.953 -13.381 -11.328 1.00 85.62 201 VAL A N 1
ATOM 1644 C CA . VAL A 1 201 ? 2.116 -12.172 -10.502 1.00 85.62 201 VAL A CA 1
ATOM 1645 C C . VAL A 1 201 ? 0.779 -11.584 -10.053 1.00 85.62 201 VAL A C 1
ATOM 1647 O O . VAL A 1 201 ? 0.742 -10.844 -9.072 1.00 85.62 201 VAL A O 1
ATOM 1650 N N . SER A 1 202 ? -0.328 -11.944 -10.716 1.00 82.31 202 SER A N 1
ATOM 1651 C CA . SER A 1 202 ? -1.655 -11.384 -10.437 1.00 82.31 202 SER A CA 1
ATOM 1652 C C . SER A 1 202 ? -2.125 -11.574 -8.990 1.00 82.31 202 SER A C 1
ATOM 1654 O O . SER A 1 202 ? -2.642 -10.601 -8.438 1.00 82.31 202 SER A O 1
ATOM 1656 N N . PRO A 1 203 ? -1.892 -12.712 -8.296 1.00 80.00 203 PRO A N 1
ATOM 1657 C CA . PRO A 1 203 ? -2.307 -12.823 -6.898 1.00 80.00 203 PRO A CA 1
ATOM 1658 C C . PRO A 1 203 ? -1.549 -11.844 -5.994 1.00 80.00 203 PRO A C 1
ATOM 1660 O O . PRO A 1 203 ? -2.113 -11.309 -5.046 1.00 80.00 203 PRO A O 1
ATOM 1663 N N . ARG A 1 204 ? -0.275 -11.569 -6.304 1.00 86.50 204 ARG A N 1
ATOM 1664 C CA . ARG A 1 204 ? 0.572 -10.635 -5.546 1.00 86.50 204 ARG A CA 1
ATOM 1665 C C . ARG A 1 204 ? 0.239 -9.175 -5.833 1.00 86.50 204 ARG A C 1
ATOM 1667 O O . ARG A 1 204 ? 0.265 -8.381 -4.900 1.00 86.50 204 ARG A O 1
ATOM 1674 N N . ALA A 1 205 ? -0.171 -8.847 -7.058 1.00 88.69 205 ALA A N 1
ATOM 1675 C CA . ALA A 1 205 ? -0.686 -7.519 -7.384 1.00 88.69 205 ALA A CA 1
ATOM 1676 C C . ALA A 1 205 ? -1.912 -7.156 -6.520 1.00 88.69 205 ALA A C 1
ATOM 1678 O O . ALA A 1 205 ? -1.980 -6.058 -5.979 1.00 88.69 205 ALA A O 1
ATOM 1679 N N . LYS A 1 206 ? -2.821 -8.110 -6.268 1.00 89.00 206 LYS A N 1
ATOM 1680 C CA . LYS A 1 206 ? -3.967 -7.879 -5.369 1.00 89.00 206 LYS A CA 1
ATOM 1681 C C . LYS A 1 206 ? -3.548 -7.604 -3.914 1.00 89.00 206 LYS A C 1
ATOM 1683 O O . LYS A 1 206 ? -4.157 -6.764 -3.252 1.00 89.00 206 LYS A O 1
ATOM 1688 N N . PHE A 1 207 ? -2.494 -8.261 -3.411 1.00 89.88 207 PHE A N 1
ATOM 1689 C CA . PHE A 1 207 ? -1.917 -7.931 -2.096 1.00 89.88 207 PHE A CA 1
ATOM 1690 C C . PHE A 1 207 ? -1.290 -6.543 -2.075 1.00 89.88 207 PHE A C 1
ATOM 1692 O O . PHE A 1 207 ? -1.497 -5.804 -1.118 1.00 89.88 207 PHE A O 1
ATOM 1699 N N . LEU A 1 208 ? -0.580 -6.172 -3.139 1.00 92.75 208 LEU A N 1
ATOM 1700 C CA . LEU A 1 208 ? 0.006 -4.847 -3.281 1.00 92.75 208 LEU A CA 1
ATOM 1701 C C . LEU A 1 208 ? -1.068 -3.748 -3.211 1.00 92.75 208 LEU A C 1
ATOM 1703 O O . LEU A 1 208 ? -0.909 -2.780 -2.470 1.00 92.75 208 LEU A O 1
ATOM 1707 N N . ASP A 1 209 ? -2.190 -3.926 -3.908 1.00 92.25 209 ASP A N 1
ATOM 1708 C CA . ASP A 1 209 ? -3.321 -2.990 -3.858 1.00 92.25 209 ASP A CA 1
ATOM 1709 C C . ASP A 1 209 ? -3.995 -2.963 -2.482 1.00 92.25 209 ASP A C 1
ATOM 1711 O O . ASP A 1 209 ? -4.459 -1.918 -2.022 1.00 92.25 209 ASP A O 1
ATOM 1715 N N . PHE A 1 210 ? -4.040 -4.103 -1.792 1.00 93.81 210 PHE A N 1
ATOM 1716 C CA . PHE A 1 210 ? -4.491 -4.162 -0.406 1.00 93.81 210 PHE A CA 1
ATOM 1717 C C . PHE A 1 210 ? -3.560 -3.386 0.543 1.00 93.81 210 PHE A C 1
ATOM 1719 O O . PHE A 1 210 ? -4.058 -2.647 1.390 1.00 93.81 210 PHE A O 1
ATOM 1726 N N . TYR A 1 211 ? -2.238 -3.485 0.390 1.00 95.12 211 TYR A N 1
ATOM 1727 C CA . TYR A 1 211 ? -1.282 -2.738 1.215 1.00 95.12 211 TYR A CA 1
ATOM 1728 C C . TYR A 1 211 ? -1.371 -1.227 0.982 1.00 95.12 211 TYR A C 1
ATOM 1730 O O . TYR A 1 211 ? -1.418 -0.471 1.950 1.00 95.12 211 TYR A O 1
ATOM 1738 N N . LYS A 1 212 ? -1.494 -0.780 -0.276 1.00 94.06 212 LYS A N 1
ATOM 1739 C CA . LYS A 1 212 ? -1.719 0.642 -0.601 1.00 94.06 212 LYS A CA 1
ATOM 1740 C C . LYS A 1 212 ? -3.013 1.172 0.027 1.00 94.06 212 LYS A C 1
ATOM 1742 O O . LYS A 1 212 ? -3.026 2.250 0.616 1.00 94.06 212 LYS A O 1
ATOM 1747 N N . PHE A 1 213 ? -4.089 0.390 -0.047 1.00 94.00 213 PHE A N 1
ATOM 1748 C CA . PHE A 1 213 ? -5.354 0.708 0.617 1.00 94.00 213 PHE A CA 1
ATOM 1749 C C . PHE A 1 213 ? -5.207 0.809 2.145 1.00 94.00 213 PHE A C 1
ATOM 1751 O O . PHE A 1 213 ? -5.774 1.712 2.767 1.00 94.00 213 PHE A O 1
ATOM 1758 N N . LEU A 1 214 ? -4.462 -0.116 2.756 1.00 94.81 214 LEU A N 1
ATOM 1759 C CA . LEU A 1 214 ? -4.244 -0.133 4.198 1.00 94.81 214 LEU A CA 1
ATOM 1760 C C . LEU A 1 214 ? -3.461 1.106 4.653 1.00 94.81 214 LEU A C 1
ATOM 1762 O O . LEU A 1 214 ? -3.882 1.752 5.610 1.00 94.81 214 LEU A O 1
ATOM 1766 N N . GLU A 1 215 ? -2.408 1.487 3.926 1.00 93.81 215 GLU A N 1
ATOM 1767 C CA . GLU A 1 215 ? -1.660 2.734 4.151 1.00 93.81 215 GLU A CA 1
ATOM 1768 C C . GLU A 1 215 ? -2.576 3.961 4.148 1.00 93.81 215 GLU A C 1
ATOM 1770 O O . GLU A 1 215 ? -2.663 4.695 5.135 1.00 93.81 215 GLU A O 1
ATOM 1775 N N . GLN A 1 216 ? -3.342 4.143 3.069 1.00 90.94 216 GLN A N 1
ATOM 1776 C CA . GLN A 1 216 ? -4.267 5.271 2.928 1.00 90.94 216 GLN A CA 1
ATOM 1777 C C . GLN A 1 216 ? -5.315 5.298 4.055 1.00 90.94 216 GLN A C 1
ATOM 1779 O O . GLN A 1 216 ? -5.651 6.359 4.591 1.00 90.94 216 GLN A O 1
ATOM 1784 N N . SER A 1 217 ? -5.804 4.125 4.464 1.00 91.31 217 SER A N 1
ATOM 1785 C CA . SER A 1 217 ? -6.760 3.989 5.565 1.00 91.31 217 SER A CA 1
ATOM 1786 C C . SER A 1 217 ? -6.151 4.396 6.906 1.00 91.31 217 SER A C 1
ATOM 1788 O O . SER A 1 217 ? -6.803 5.092 7.691 1.00 91.31 217 SER A O 1
ATOM 1790 N N . ILE A 1 218 ? -4.905 3.995 7.173 1.00 93.00 218 ILE A N 1
ATOM 1791 C CA . ILE A 1 218 ? -4.172 4.374 8.384 1.00 93.00 218 ILE A CA 1
ATOM 1792 C C . ILE A 1 218 ? -3.930 5.886 8.407 1.00 93.00 218 ILE A C 1
ATOM 1794 O O . ILE A 1 218 ? -4.202 6.527 9.427 1.00 93.00 218 ILE A O 1
ATOM 1798 N N . PHE A 1 219 ? -3.514 6.474 7.283 1.00 90.38 219 PHE A N 1
ATOM 1799 C CA . PHE A 1 219 ? -3.260 7.912 7.180 1.00 90.38 219 PHE A CA 1
ATOM 1800 C C . PHE A 1 219 ? -4.503 8.727 7.534 1.00 90.38 219 PHE A C 1
ATOM 1802 O O . PHE A 1 219 ? -4.432 9.660 8.336 1.00 90.38 219 PHE A O 1
ATOM 1809 N N . LEU A 1 220 ? -5.666 8.314 7.025 1.00 87.75 220 LEU A N 1
ATOM 1810 C CA . LEU A 1 220 ? -6.944 8.942 7.349 1.00 87.75 220 LEU A CA 1
ATOM 1811 C C . LEU A 1 220 ? -7.292 8.845 8.843 1.00 87.75 220 LEU A C 1
ATOM 1813 O O . LEU A 1 220 ? -7.891 9.760 9.411 1.00 87.75 220 LEU A O 1
ATOM 1817 N N . LYS A 1 221 ? -6.944 7.742 9.518 1.00 89.06 221 LYS A N 1
ATOM 1818 C CA . LYS A 1 221 ? -7.169 7.639 10.967 1.00 89.06 221 LYS A CA 1
ATOM 1819 C C . LYS A 1 221 ? -6.214 8.546 11.743 1.00 89.06 221 LYS A C 1
ATOM 1821 O O . LYS A 1 221 ? -6.663 9.251 12.652 1.00 89.06 221 LYS A O 1
ATOM 1826 N N . LEU A 1 222 ? -4.936 8.570 11.367 1.00 89.00 222 LEU A N 1
ATOM 1827 C CA . LEU A 1 222 ? -3.914 9.384 12.025 1.00 89.00 222 LEU A CA 1
ATOM 1828 C C . LEU A 1 222 ? -4.118 10.888 11.804 1.00 89.00 222 LEU A C 1
ATOM 1830 O O . LEU A 1 222 ? -3.880 11.646 12.743 1.00 89.00 222 LEU A O 1
ATOM 1834 N N . SER A 1 223 ? -4.653 11.326 10.657 1.00 87.25 223 SER A N 1
ATOM 1835 C CA . SER A 1 223 ? -4.911 12.753 10.379 1.00 87.25 223 SER A CA 1
ATOM 1836 C C . SER A 1 223 ? -5.781 13.420 11.446 1.00 87.25 223 SER A C 1
ATOM 1838 O O . SER A 1 223 ? -5.595 14.584 11.803 1.00 87.25 223 SER A O 1
ATOM 1840 N N . THR A 1 224 ? -6.726 12.657 11.997 1.00 82.94 224 THR A N 1
ATOM 1841 C CA . THR A 1 224 ? -7.656 13.152 13.014 1.00 82.94 224 THR A CA 1
ATOM 1842 C C . THR A 1 224 ? -7.138 13.009 14.441 1.00 82.94 224 THR A C 1
ATOM 1844 O O . THR A 1 224 ? -7.586 13.758 15.310 1.00 82.94 224 THR A O 1
ATOM 1847 N N . ALA A 1 225 ? -6.232 12.062 14.693 1.00 85.44 225 ALA A N 1
ATOM 1848 C CA . ALA A 1 225 ? -5.870 11.639 16.043 1.00 85.44 225 ALA A CA 1
ATOM 1849 C C . ALA A 1 225 ? -4.429 11.979 16.448 1.00 85.44 225 ALA A C 1
ATOM 1851 O O . ALA A 1 225 ? -4.207 12.382 17.587 1.00 85.44 225 ALA A O 1
ATOM 1852 N N . ALA A 1 226 ? -3.468 11.840 15.534 1.00 87.88 226 ALA A N 1
ATOM 1853 C CA . ALA A 1 226 ? -2.049 12.091 15.773 1.00 87.88 226 ALA A CA 1
ATOM 1854 C C . ALA A 1 226 ? -1.362 12.645 14.502 1.00 87.88 226 ALA A C 1
ATOM 1856 O O . ALA A 1 226 ? -0.600 11.926 13.852 1.00 87.88 226 ALA A O 1
ATOM 1857 N N . PRO A 1 227 ? -1.601 13.925 14.145 1.00 87.12 227 PRO A N 1
ATOM 1858 C CA . PRO A 1 227 ? -1.080 14.531 12.913 1.00 87.12 227 PRO A CA 1
ATOM 1859 C C . PRO A 1 227 ? 0.447 14.474 12.784 1.00 87.12 227 PRO A C 1
ATOM 1861 O O . PRO A 1 227 ? 0.954 14.257 11.693 1.00 87.12 227 PRO A O 1
ATOM 1864 N N . ASN A 1 228 ? 1.178 14.584 13.896 1.00 88.50 228 ASN A N 1
ATOM 1865 C CA . ASN A 1 228 ? 2.642 14.514 13.890 1.00 88.50 228 ASN A CA 1
ATOM 1866 C C . ASN A 1 228 ? 3.160 13.132 13.446 1.00 88.50 228 ASN A C 1
ATOM 1868 O O . ASN A 1 228 ? 4.196 13.046 12.797 1.00 88.50 228 ASN A O 1
ATOM 1872 N N . LEU A 1 229 ? 2.449 12.048 13.786 1.00 88.81 229 LEU A N 1
ATOM 1873 C CA . LEU A 1 229 ? 2.807 10.698 13.329 1.00 88.81 229 LEU A CA 1
ATOM 1874 C C . LEU A 1 229 ? 2.475 10.520 11.844 1.00 88.81 229 LEU A C 1
ATOM 1876 O O . LEU A 1 229 ? 3.247 9.911 11.112 1.00 88.81 229 LEU A O 1
ATOM 1880 N N . LEU A 1 230 ? 1.357 11.093 11.385 1.00 89.75 230 LEU A N 1
ATOM 1881 C CA . LEU A 1 230 ? 1.038 11.138 9.957 1.00 89.75 230 LEU A CA 1
ATOM 1882 C C . LEU A 1 230 ? 2.124 11.883 9.167 1.00 89.75 230 LEU A C 1
ATOM 1884 O O . LEU A 1 230 ? 2.540 11.408 8.118 1.00 89.75 230 LEU A O 1
ATOM 1888 N N . GLU A 1 231 ? 2.601 13.021 9.669 1.00 89.31 231 GLU A N 1
ATOM 1889 C CA . GLU A 1 231 ? 3.681 13.781 9.033 1.00 89.31 231 GLU A CA 1
ATOM 1890 C C . GLU A 1 231 ? 4.960 12.955 8.880 1.00 89.31 231 GLU A C 1
ATOM 1892 O O . GLU A 1 231 ? 5.520 12.898 7.785 1.00 89.31 231 GLU A O 1
ATOM 1897 N N . GLN A 1 232 ? 5.364 12.235 9.930 1.00 88.19 232 GLN A N 1
ATOM 1898 C CA . GLN A 1 232 ? 6.513 11.327 9.875 1.00 88.19 232 GLN A CA 1
ATOM 1899 C C . GLN A 1 232 ? 6.346 10.245 8.799 1.00 88.19 232 GLN A C 1
ATOM 1901 O O . GLN A 1 232 ? 7.263 10.025 8.008 1.00 88.19 232 GLN A O 1
ATOM 1906 N N . LEU A 1 233 ? 5.171 9.612 8.724 1.00 89.88 233 LEU A N 1
ATOM 1907 C CA . LEU A 1 233 ? 4.885 8.580 7.721 1.00 89.88 233 LEU A CA 1
ATOM 1908 C C . LEU A 1 233 ? 4.874 9.146 6.297 1.00 89.88 233 LEU A C 1
ATOM 1910 O O . LEU A 1 233 ? 5.442 8.549 5.386 1.00 89.88 233 LEU A O 1
ATOM 1914 N N . VAL A 1 234 ? 4.293 10.328 6.092 1.00 89.94 234 VAL A N 1
ATOM 1915 C CA . VAL A 1 234 ? 4.313 11.007 4.789 1.00 89.94 234 VAL A CA 1
ATOM 1916 C C . VAL A 1 234 ? 5.748 11.336 4.372 1.00 89.94 234 VAL A C 1
ATOM 1918 O O . VAL A 1 234 ? 6.129 11.079 3.229 1.00 89.94 234 VAL A O 1
ATOM 1921 N N . HIS A 1 235 ? 6.581 11.847 5.284 1.00 87.44 235 HIS A N 1
ATOM 1922 C CA . HIS A 1 235 ? 8.005 12.079 5.006 1.00 87.44 235 HIS A CA 1
ATOM 1923 C C . HIS A 1 235 ? 8.749 10.781 4.695 1.00 87.44 235 HIS A C 1
ATOM 1925 O O . HIS A 1 235 ? 9.614 10.777 3.816 1.00 87.44 235 HIS A O 1
ATOM 1931 N N . GLN A 1 236 ? 8.396 9.679 5.358 1.00 88.62 236 GLN A N 1
ATOM 1932 C CA . GLN A 1 236 ? 8.950 8.360 5.073 1.00 88.62 236 GLN A CA 1
ATOM 1933 C C . GLN A 1 236 ? 8.579 7.891 3.663 1.00 88.62 236 GLN A C 1
ATOM 1935 O O . GLN A 1 236 ? 9.476 7.504 2.916 1.00 88.62 236 GLN A O 1
ATOM 1940 N N . VAL A 1 237 ? 7.310 8.005 3.249 1.00 90.56 237 VAL A N 1
ATOM 1941 C CA . VAL A 1 237 ? 6.869 7.701 1.872 1.00 90.56 237 VAL A CA 1
ATOM 1942 C C . VAL A 1 237 ? 7.653 8.530 0.856 1.00 90.56 237 VAL A C 1
ATOM 1944 O O . VAL A 1 237 ? 8.208 7.980 -0.093 1.00 90.56 237 VAL A O 1
ATOM 1947 N N . VAL A 1 238 ? 7.789 9.839 1.079 1.00 87.88 238 VAL A N 1
ATOM 1948 C CA . VAL A 1 238 ? 8.560 10.723 0.188 1.00 87.88 238 VAL A CA 1
ATOM 1949 C C . VAL A 1 238 ? 10.042 10.333 0.147 1.00 87.88 238 VAL A C 1
ATOM 1951 O O . VAL A 1 238 ? 10.661 10.346 -0.916 1.00 87.88 238 VAL A O 1
ATOM 1954 N N . SER A 1 239 ? 10.627 9.937 1.279 1.00 87.06 239 SER A N 1
ATOM 1955 C CA . SER A 1 239 ? 12.006 9.444 1.326 1.00 87.06 239 SER A CA 1
ATOM 1956 C C . SER A 1 239 ? 12.180 8.112 0.592 1.00 87.06 239 SER A C 1
ATOM 1958 O O . SER A 1 239 ? 13.227 7.878 -0.015 1.00 87.06 239 SER A O 1
ATOM 1960 N N . GLN A 1 240 ? 11.169 7.240 0.620 1.00 87.06 240 GLN A N 1
ATOM 1961 C CA . GLN A 1 240 ? 11.163 6.004 -0.160 1.00 87.06 240 GLN A CA 1
ATOM 1962 C C . GLN A 1 240 ? 11.033 6.294 -1.658 1.00 87.06 240 GLN A C 1
ATOM 1964 O O . GLN A 1 240 ? 11.747 5.680 -2.448 1.00 87.06 240 GLN A O 1
ATOM 1969 N N . MET A 1 241 ? 10.208 7.267 -2.060 1.00 86.75 241 MET A N 1
ATOM 1970 C CA . MET A 1 241 ? 10.134 7.731 -3.451 1.00 86.75 241 MET A CA 1
ATOM 1971 C C . MET A 1 241 ? 11.489 8.246 -3.943 1.00 86.75 241 MET A C 1
ATOM 1973 O O . MET A 1 241 ? 11.950 7.834 -5.003 1.00 86.75 241 MET A O 1
ATOM 1977 N N . GLU A 1 242 ? 12.164 9.088 -3.161 1.00 84.25 242 GLU A N 1
ATOM 1978 C CA . GLU A 1 242 ? 13.515 9.571 -3.474 1.00 84.25 242 GLU A CA 1
ATOM 1979 C C . GLU A 1 242 ? 14.515 8.414 -3.600 1.00 84.25 242 GLU A C 1
ATOM 1981 O O . GLU A 1 242 ? 15.228 8.307 -4.596 1.00 84.25 242 GLU A O 1
ATOM 1986 N N . THR A 1 243 ? 14.521 7.493 -2.633 1.00 85.00 243 THR A N 1
ATOM 1987 C CA . THR A 1 243 ? 15.398 6.313 -2.661 1.00 85.00 243 THR A CA 1
ATOM 1988 C C . THR A 1 243 ? 15.141 5.467 -3.907 1.00 85.00 243 THR A C 1
ATOM 1990 O O . THR A 1 243 ? 16.083 5.055 -4.586 1.00 85.00 243 THR A O 1
ATOM 1993 N N . CYS A 1 244 ? 13.876 5.228 -4.248 1.00 84.75 244 CYS A N 1
ATOM 1994 C CA . CYS A 1 244 ? 13.498 4.496 -5.450 1.00 84.75 244 CYS A CA 1
ATOM 1995 C C . CYS A 1 244 ? 13.955 5.227 -6.716 1.00 84.75 244 CYS A C 1
ATOM 1997 O O . CYS A 1 244 ? 14.526 4.615 -7.615 1.00 84.75 244 CYS A O 1
ATOM 1999 N N . PHE A 1 245 ? 13.779 6.544 -6.773 1.00 81.69 245 PHE A N 1
ATOM 2000 C CA . PHE A 1 245 ? 14.214 7.351 -7.904 1.00 81.69 245 PHE A CA 1
ATOM 2001 C C . PHE A 1 245 ? 15.737 7.293 -8.108 1.00 81.69 245 PHE A C 1
ATOM 2003 O O . PHE A 1 245 ? 16.209 7.109 -9.230 1.00 81.69 245 PHE A O 1
ATOM 2010 N N . LEU A 1 246 ? 16.525 7.388 -7.036 1.00 80.00 246 LEU A N 1
ATOM 2011 C CA . LEU A 1 246 ? 17.983 7.284 -7.124 1.00 80.00 246 LEU A CA 1
ATOM 2012 C C . LEU A 1 246 ? 18.416 5.897 -7.617 1.00 80.00 246 LEU A C 1
ATOM 2014 O O . LEU A 1 246 ? 19.265 5.785 -8.502 1.00 80.00 246 LEU A O 1
ATOM 2018 N N . ASN A 1 247 ? 17.791 4.837 -7.101 1.00 79.12 247 ASN A N 1
ATOM 2019 C CA . ASN A 1 247 ? 18.160 3.467 -7.446 1.00 79.12 247 ASN A CA 1
ATOM 2020 C C . ASN A 1 247 ? 17.562 2.972 -8.776 1.00 79.12 247 ASN A C 1
ATOM 2022 O O . ASN A 1 247 ? 18.079 2.015 -9.356 1.00 79.12 247 ASN A O 1
ATOM 2026 N N . CYS A 1 248 ? 16.548 3.641 -9.337 1.00 75.38 248 CYS A N 1
ATOM 2027 C CA . CYS A 1 248 ? 16.022 3.304 -10.666 1.00 75.38 248 CYS A CA 1
ATOM 2028 C C . CYS A 1 248 ? 17.017 3.608 -11.804 1.00 75.38 248 CYS A C 1
ATOM 2030 O O . CYS A 1 248 ? 16.782 3.241 -12.955 1.00 75.38 248 CYS A O 1
ATOM 2032 N N . LYS A 1 249 ? 18.139 4.268 -11.499 1.00 76.12 249 LYS A N 1
ATOM 2033 C CA . LYS A 1 249 ? 19.257 4.509 -12.42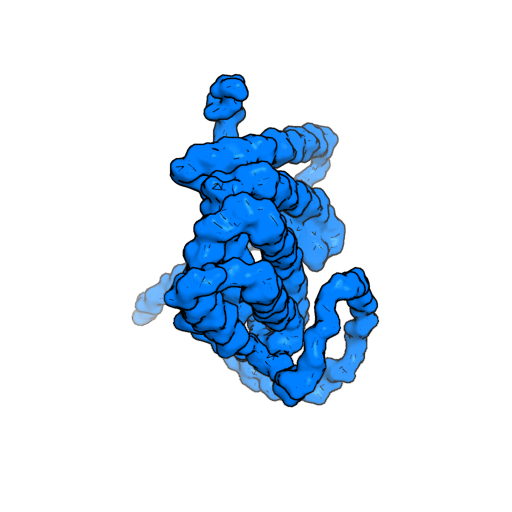3 1.00 76.12 249 LYS A CA 1
ATOM 2034 C C . LYS A 1 249 ? 20.320 3.414 -12.383 1.00 76.12 249 LYS A C 1
ATOM 2036 O O . LYS A 1 249 ? 21.327 3.528 -13.078 1.00 76.12 249 LYS A O 1
ATOM 2041 N N . SER A 1 250 ? 20.124 2.382 -11.560 1.00 74.31 250 SER A N 1
ATOM 2042 C CA . SER A 1 250 ? 21.052 1.260 -11.460 1.00 74.31 250 SER A CA 1
ATOM 2043 C C . SER A 1 250 ? 21.346 0.654 -12.837 1.00 74.31 250 SER A C 1
ATOM 2045 O O . SER A 1 250 ? 20.462 0.541 -13.693 1.00 74.31 250 SER A O 1
ATOM 2047 N N . ALA A 1 251 ? 22.601 0.247 -13.041 1.00 72.19 251 ALA A N 1
ATOM 2048 C CA . ALA A 1 251 ? 22.999 -0.525 -14.214 1.00 72.19 251 ALA A CA 1
ATOM 2049 C C . ALA A 1 251 ? 22.374 -1.931 -14.206 1.00 72.19 251 ALA A C 1
ATOM 2051 O O . ALA A 1 251 ? 22.157 -2.513 -15.270 1.00 72.19 251 ALA A O 1
ATOM 2052 N N . ASP A 1 252 ? 22.065 -2.455 -13.016 1.00 80.38 252 ASP A N 1
ATOM 2053 C CA . ASP A 1 252 ? 21.358 -3.718 -12.855 1.00 80.38 252 ASP A CA 1
ATOM 2054 C C . ASP A 1 252 ? 19.881 -3.570 -13.246 1.00 80.38 252 ASP A C 1
ATOM 2056 O O . ASP A 1 252 ? 19.153 -2.726 -12.717 1.00 80.38 252 ASP A O 1
ATOM 2060 N N . PHE A 1 253 ? 19.445 -4.402 -14.194 1.00 78.00 253 PHE A N 1
ATOM 2061 C CA . PHE A 1 253 ? 18.084 -4.371 -14.716 1.00 78.00 253 PHE A CA 1
ATOM 2062 C C . PHE A 1 253 ? 17.055 -4.742 -13.646 1.00 78.00 253 PHE A C 1
ATOM 2064 O O . PHE A 1 253 ? 16.018 -4.083 -13.584 1.00 78.00 253 PHE A O 1
ATOM 2071 N N . GLU A 1 254 ? 17.344 -5.743 -12.809 1.00 80.69 254 GLU A N 1
ATOM 2072 C CA . GLU A 1 254 ? 16.421 -6.210 -11.769 1.00 80.69 254 GLU A CA 1
ATOM 2073 C C . GLU A 1 254 ? 16.209 -5.123 -10.712 1.00 80.69 254 GLU A C 1
ATOM 2075 O O . GLU A 1 254 ? 15.073 -4.731 -10.444 1.00 80.69 254 GLU A O 1
ATOM 2080 N N . ALA A 1 255 ? 17.297 -4.542 -10.196 1.00 78.25 255 ALA A N 1
ATOM 2081 C CA . ALA A 1 255 ? 17.227 -3.401 -9.292 1.00 78.25 255 ALA A CA 1
ATOM 2082 C C . ALA A 1 255 ? 16.470 -2.225 -9.921 1.00 78.25 255 ALA A C 1
ATOM 2084 O O . ALA A 1 255 ? 15.558 -1.678 -9.304 1.00 78.25 255 ALA A O 1
ATOM 2085 N N . ARG A 1 256 ? 16.800 -1.844 -11.161 1.00 79.88 256 ARG A N 1
ATOM 2086 C CA . ARG A 1 256 ? 16.121 -0.736 -11.842 1.00 79.88 256 ARG A CA 1
ATOM 2087 C C . ARG A 1 256 ? 14.616 -0.965 -11.950 1.00 79.88 256 ARG A C 1
ATOM 2089 O O . ARG A 1 256 ? 13.859 -0.050 -11.637 1.00 79.88 256 ARG A O 1
ATOM 2096 N N . LEU A 1 257 ? 14.193 -2.157 -12.374 1.00 81.31 257 LEU A N 1
ATOM 2097 C CA . LEU A 1 257 ? 12.777 -2.500 -12.475 1.00 81.31 257 LEU A CA 1
ATOM 2098 C C . LEU A 1 257 ? 12.106 -2.433 -11.097 1.00 81.31 257 LEU A C 1
ATOM 2100 O O . LEU A 1 257 ? 11.061 -1.803 -10.969 1.00 81.31 257 LEU A O 1
ATOM 2104 N N . LEU A 1 258 ? 12.749 -2.987 -10.059 1.00 86.25 258 LEU A N 1
ATOM 2105 C CA . LEU A 1 258 ? 12.200 -3.035 -8.698 1.00 86.25 258 LEU A CA 1
ATOM 2106 C C . LEU A 1 258 ? 11.933 -1.640 -8.167 1.00 86.25 258 LEU A C 1
ATOM 2108 O O . LEU A 1 258 ? 10.846 -1.343 -7.681 1.00 86.25 258 LEU A O 1
ATOM 2112 N N . PHE A 1 259 ? 12.927 -0.768 -8.279 1.00 84.19 259 PHE A N 1
ATOM 2113 C CA . PHE A 1 259 ? 12.804 0.580 -7.762 1.00 84.19 259 PHE A CA 1
ATOM 2114 C C . PHE A 1 259 ? 11.857 1.440 -8.603 1.00 84.19 259 PHE A C 1
ATOM 2116 O O . PHE A 1 259 ? 11.167 2.278 -8.033 1.00 84.19 259 PHE A O 1
ATOM 2123 N N . SER A 1 260 ? 11.732 1.208 -9.914 1.00 81.56 260 SER A N 1
ATOM 2124 C CA . SER A 1 260 ? 10.681 1.848 -10.717 1.00 81.56 260 SER A CA 1
ATOM 2125 C C . SER A 1 260 ? 9.272 1.414 -10.293 1.00 81.56 260 SER A C 1
ATOM 2127 O O . SER A 1 260 ? 8.400 2.263 -10.136 1.00 81.56 260 SER A O 1
ATOM 2129 N N . GLU A 1 261 ? 9.039 0.123 -10.059 1.00 87.31 261 GLU A N 1
ATOM 2130 C CA . GLU A 1 261 ? 7.733 -0.396 -9.627 1.00 87.31 261 GLU A CA 1
ATOM 2131 C C . GLU A 1 261 ? 7.372 0.060 -8.202 1.00 87.31 261 GLU A C 1
ATOM 2133 O O . GLU A 1 261 ? 6.252 0.512 -7.947 1.00 87.31 261 GLU A O 1
ATOM 2138 N N . CYS A 1 262 ? 8.336 0.024 -7.276 1.00 88.19 262 CYS A N 1
ATOM 2139 C CA . CYS A 1 262 ? 8.176 0.566 -5.926 1.00 88.19 262 CYS A CA 1
ATOM 2140 C C . CYS A 1 262 ? 7.861 2.064 -5.954 1.00 88.19 262 CYS A C 1
ATOM 2142 O O . CYS A 1 262 ? 6.969 2.508 -5.231 1.00 88.19 262 CYS A O 1
ATOM 2144 N N . PHE A 1 263 ? 8.547 2.831 -6.808 1.00 87.69 263 PHE A N 1
ATOM 2145 C CA . PHE A 1 263 ? 8.291 4.257 -6.974 1.00 87.69 263 PHE A CA 1
ATOM 2146 C C . PHE A 1 263 ? 6.818 4.521 -7.301 1.00 87.69 263 PHE A C 1
ATOM 2148 O O . PHE A 1 263 ? 6.179 5.311 -6.607 1.00 87.69 263 PHE A O 1
ATOM 2155 N N . PHE A 1 264 ? 6.253 3.816 -8.287 1.00 88.19 264 PHE A N 1
ATOM 2156 C CA . PHE A 1 264 ? 4.843 3.975 -8.645 1.00 88.19 264 PHE A CA 1
ATOM 2157 C C . PHE A 1 264 ? 3.899 3.605 -7.491 1.00 88.19 264 PHE A C 1
ATOM 2159 O O . PHE A 1 264 ? 2.985 4.371 -7.186 1.00 88.19 264 PHE A O 1
ATOM 2166 N N . SER A 1 265 ? 4.159 2.521 -6.756 1.00 91.38 265 SER A N 1
ATOM 2167 C CA . SER A 1 265 ? 3.345 2.194 -5.573 1.00 91.38 265 SER A CA 1
ATOM 2168 C C . SER A 1 265 ? 3.363 3.292 -4.508 1.00 91.38 265 SER A C 1
ATOM 2170 O O . SER A 1 265 ? 2.323 3.592 -3.927 1.00 91.38 265 SER A O 1
ATOM 2172 N N . PHE A 1 266 ? 4.514 3.920 -4.258 1.00 90.56 266 PHE A N 1
ATOM 2173 C CA . PHE A 1 266 ? 4.590 5.030 -3.307 1.00 90.56 266 PHE A CA 1
ATOM 2174 C C . PHE A 1 266 ? 3.905 6.295 -3.836 1.00 90.56 266 PHE A C 1
ATOM 2176 O O . PHE A 1 266 ? 3.270 7.004 -3.055 1.00 90.56 266 PHE A O 1
ATOM 2183 N N . THR A 1 267 ? 3.941 6.549 -5.150 1.00 86.44 267 THR A N 1
ATOM 2184 C CA . THR A 1 267 ? 3.170 7.650 -5.755 1.00 86.44 267 THR A CA 1
ATOM 2185 C C . THR A 1 267 ? 1.664 7.459 -5.572 1.00 86.44 267 THR A C 1
ATOM 2187 O O . THR A 1 267 ? 0.967 8.406 -5.212 1.00 86.44 267 THR A O 1
ATOM 2190 N N . GLU A 1 268 ? 1.164 6.230 -5.717 1.00 87.94 268 GLU A N 1
ATOM 2191 C CA . GLU A 1 268 ? -0.248 5.898 -5.496 1.00 87.94 268 GLU A CA 1
ATOM 2192 C C . GLU A 1 268 ? -0.688 6.057 -4.033 1.00 87.94 268 GLU A C 1
ATOM 2194 O O . GLU A 1 268 ? -1.878 6.181 -3.759 1.00 87.94 268 GLU A O 1
ATOM 2199 N N . ILE A 1 269 ? 0.244 6.089 -3.079 1.00 89.31 269 ILE A N 1
ATOM 2200 C CA . ILE A 1 269 ? -0.046 6.408 -1.674 1.00 89.31 269 ILE A CA 1
ATOM 2201 C C . ILE A 1 269 ? 0.032 7.920 -1.446 1.00 89.31 269 ILE A C 1
ATOM 2203 O O . ILE A 1 269 ? -0.872 8.510 -0.854 1.00 89.31 269 ILE A O 1
ATOM 2207 N N . PHE A 1 270 ? 1.094 8.560 -1.938 1.00 87.38 270 PHE A N 1
ATOM 2208 C CA . PHE A 1 270 ? 1.378 9.967 -1.673 1.00 87.38 270 PHE A CA 1
ATOM 2209 C C . PHE A 1 270 ? 0.409 10.931 -2.374 1.00 87.38 270 PHE A C 1
ATOM 2211 O O . PHE A 1 270 ? -0.112 11.845 -1.734 1.00 87.38 270 PHE A O 1
ATOM 2218 N N . PHE A 1 271 ? 0.125 10.746 -3.667 1.00 83.12 271 PHE A N 1
ATOM 2219 C CA . PHE A 1 271 ? -0.689 11.707 -4.424 1.00 83.12 271 PHE A CA 1
ATOM 2220 C C . PHE A 1 271 ? -2.140 11.815 -3.943 1.00 83.12 271 PHE A C 1
ATOM 2222 O O . PHE A 1 271 ? -2.637 12.938 -3.840 1.00 83.12 271 PHE A O 1
ATOM 2229 N N . PRO A 1 272 ? -2.829 10.726 -3.553 1.00 83.25 272 PRO A N 1
ATOM 2230 C CA . PRO A 1 272 ? -4.137 10.851 -2.914 1.00 83.25 272 PRO A CA 1
ATOM 2231 C C . PRO A 1 272 ? -4.115 11.686 -1.630 1.00 83.25 272 PRO A C 1
ATOM 2233 O O . PRO A 1 272 ? -5.099 12.353 -1.324 1.00 83.25 272 PRO A O 1
ATOM 2236 N N . CYS A 1 273 ? -2.998 11.698 -0.895 1.00 78.31 273 CYS A N 1
ATOM 2237 C CA . CYS A 1 273 ? -2.843 12.550 0.283 1.00 78.31 273 CYS A CA 1
ATOM 2238 C C . CYS A 1 273 ? -2.713 14.023 -0.112 1.00 78.31 273 CYS A C 1
ATOM 2240 O O . CYS A 1 273 ? -3.366 14.881 0.479 1.00 78.31 273 CYS A O 1
ATOM 2242 N N . LEU A 1 274 ? -1.923 14.302 -1.150 1.00 78.44 274 LEU A N 1
ATOM 2243 C CA . LEU A 1 274 ? -1.738 15.643 -1.701 1.00 78.44 274 LEU A CA 1
ATOM 2244 C C . LEU A 1 274 ? -3.060 16.258 -2.184 1.00 78.44 274 LEU A C 1
ATOM 2246 O O . LEU A 1 274 ? -3.359 17.412 -1.877 1.00 78.44 274 LEU A O 1
ATOM 2250 N N . HIS A 1 275 ? -3.874 15.456 -2.872 1.00 78.69 275 HIS A N 1
ATOM 2251 C CA . HIS A 1 275 ? -5.177 15.847 -3.420 1.00 78.69 275 HIS A CA 1
ATOM 2252 C C . HIS A 1 275 ? -6.358 15.524 -2.492 1.00 78.69 275 HIS A C 1
ATOM 2254 O O . HIS A 1 275 ? -7.511 15.532 -2.926 1.00 78.69 275 HIS A O 1
ATOM 2260 N N . SER A 1 276 ? -6.091 15.222 -1.220 1.00 77.56 276 SER A N 1
ATOM 2261 C CA . SER A 1 276 ? -7.138 14.904 -0.256 1.00 77.56 276 SER A CA 1
ATOM 2262 C C . SER A 1 276 ? -8.020 16.122 0.021 1.00 77.56 276 SER A C 1
ATOM 2264 O O . SER A 1 276 ? -7.530 17.235 0.202 1.00 77.56 276 SER A O 1
ATOM 2266 N N . TYR A 1 277 ? -9.330 15.898 0.150 1.00 74.44 277 TYR A N 1
ATOM 2267 C CA . TYR A 1 277 ? -10.259 16.913 0.660 1.00 74.44 277 TYR A CA 1
ATOM 2268 C C . TYR A 1 277 ? -10.051 17.209 2.157 1.00 74.44 277 TYR A C 1
ATOM 2270 O O . TYR A 1 277 ? -10.550 18.216 2.660 1.00 74.44 277 TYR A O 1
ATOM 2278 N N . ASP A 1 278 ? -9.331 16.349 2.890 1.00 78.50 278 ASP A N 1
ATOM 2279 C CA . ASP A 1 278 ? -8.902 16.651 4.256 1.00 78.50 278 ASP A CA 1
ATOM 2280 C C . ASP A 1 278 ? -7.728 17.638 4.209 1.00 78.50 278 ASP A C 1
ATOM 2282 O O . ASP A 1 278 ? -6.592 17.266 3.906 1.00 78.50 278 ASP A O 1
ATOM 2286 N N . ILE A 1 279 ? -8.019 18.899 4.550 1.00 76.81 279 ILE A N 1
ATOM 2287 C CA . ILE A 1 279 ? -7.058 20.013 4.561 1.00 76.81 279 ILE A CA 1
ATOM 2288 C C . ILE A 1 279 ? -5.795 19.653 5.347 1.00 76.81 279 ILE A C 1
ATOM 2290 O O . ILE A 1 279 ? -4.700 20.008 4.924 1.00 76.81 279 ILE A O 1
ATOM 2294 N N . ARG A 1 280 ? -5.915 18.913 6.458 1.00 81.06 280 ARG A N 1
ATOM 2295 C CA . ARG A 1 280 ? -4.748 18.537 7.268 1.00 81.06 280 ARG A CA 1
ATOM 2296 C C . ARG A 1 280 ? -3.854 17.545 6.537 1.00 81.06 280 ARG A C 1
ATOM 2298 O O . ARG A 1 280 ? -2.639 17.704 6.557 1.00 81.06 280 ARG A O 1
ATOM 2305 N N . ILE A 1 281 ? -4.444 16.544 5.882 1.00 80.62 281 ILE A N 1
ATOM 2306 C CA . ILE A 1 281 ? -3.687 15.565 5.089 1.00 80.62 281 ILE A CA 1
ATOM 2307 C C . ILE A 1 281 ? -2.993 16.268 3.920 1.00 80.62 281 ILE A C 1
ATOM 2309 O O . ILE A 1 281 ? -1.799 16.061 3.721 1.00 80.62 281 ILE A O 1
ATOM 2313 N N . SER A 1 282 ? -3.710 17.134 3.200 1.00 82.50 282 SER A N 1
ATOM 2314 C CA . SER A 1 282 ? -3.150 17.887 2.073 1.00 82.50 282 SER A CA 1
ATOM 2315 C C . SER A 1 282 ? -2.013 18.822 2.514 1.00 82.50 282 SER A C 1
ATOM 2317 O O . SER A 1 282 ? -0.941 18.806 1.916 1.00 82.50 282 SER A O 1
ATOM 2319 N N . GLN A 1 283 ? -2.171 19.556 3.625 1.00 82.69 283 GLN A N 1
ATOM 2320 C CA . GLN A 1 283 ? -1.114 20.404 4.201 1.00 82.69 283 GLN A CA 1
ATOM 2321 C C . GLN A 1 283 ? 0.130 19.605 4.610 1.00 82.69 283 GLN A C 1
ATOM 2323 O O . GLN A 1 283 ? 1.252 20.007 4.304 1.00 82.69 283 GLN A O 1
ATOM 2328 N N . ILE A 1 284 ? -0.054 18.453 5.259 1.00 84.75 284 ILE A N 1
ATOM 2329 C CA . ILE A 1 284 ? 1.061 17.573 5.621 1.00 84.75 284 ILE A CA 1
ATOM 2330 C C . ILE A 1 284 ? 1.743 17.031 4.357 1.00 84.75 284 ILE A C 1
ATOM 2332 O O . ILE A 1 284 ? 2.967 17.070 4.260 1.00 84.75 284 ILE A O 1
ATOM 2336 N N . ALA A 1 285 ? 0.985 16.585 3.354 1.00 85.06 285 ALA A N 1
ATOM 2337 C CA . ALA A 1 285 ? 1.534 16.118 2.081 1.00 85.06 285 ALA A CA 1
ATOM 2338 C C . ALA A 1 285 ? 2.305 17.216 1.330 1.00 85.06 285 ALA A C 1
ATOM 2340 O O . ALA A 1 285 ? 3.374 16.946 0.776 1.00 85.06 285 ALA A O 1
ATOM 2341 N N . ASN A 1 286 ? 1.842 18.468 1.394 1.00 83.19 286 ASN A N 1
ATOM 2342 C CA . ASN A 1 286 ? 2.539 19.620 0.820 1.00 83.19 286 ASN A CA 1
ATOM 2343 C C . ASN A 1 286 ? 3.942 19.816 1.408 1.00 83.19 286 ASN A C 1
ATOM 2345 O O . ASN A 1 286 ? 4.860 20.193 0.678 1.00 83.19 286 ASN A O 1
ATOM 2349 N N . SER A 1 287 ? 4.164 19.480 2.683 1.00 81.69 287 SER A N 1
ATOM 2350 C CA . SER A 1 287 ? 5.512 19.535 3.271 1.00 81.69 287 SER A CA 1
ATOM 2351 C C . SER A 1 287 ? 6.515 18.620 2.542 1.00 81.69 287 SER A C 1
ATOM 2353 O O . SER A 1 287 ? 7.697 18.956 2.425 1.00 81.69 287 SER A O 1
ATOM 2355 N N . GLY A 1 288 ? 6.031 17.505 1.979 1.00 80.56 288 GLY A N 1
ATOM 2356 C CA . GLY A 1 288 ? 6.801 16.553 1.180 1.00 80.56 288 GLY A CA 1
ATOM 2357 C C . GLY A 1 288 ? 7.075 17.004 -0.260 1.00 80.56 288 GLY A C 1
ATOM 2358 O O . GLY A 1 288 ? 8.084 16.604 -0.845 1.00 80.56 288 GLY A O 1
ATOM 2359 N N . VAL A 1 289 ? 6.242 17.889 -0.822 1.00 84.69 289 VAL A N 1
ATOM 2360 C CA . VAL A 1 289 ? 6.375 18.392 -2.205 1.00 84.69 289 VAL A CA 1
ATOM 2361 C C . VAL A 1 289 ? 7.715 19.082 -2.420 1.00 84.69 289 VAL A C 1
ATOM 2363 O O . VAL A 1 289 ? 8.374 18.838 -3.427 1.00 84.69 289 VAL A O 1
ATOM 2366 N N . ARG A 1 290 ? 8.170 19.895 -1.460 1.00 81.31 290 ARG A N 1
ATOM 2367 C CA . ARG A 1 290 ? 9.467 20.586 -1.543 1.00 81.31 290 ARG A CA 1
ATOM 2368 C C . ARG A 1 290 ? 10.628 19.610 -1.739 1.00 81.31 290 ARG A C 1
ATOM 2370 O O . ARG A 1 290 ? 11.520 19.875 -2.538 1.00 81.31 290 ARG A O 1
ATOM 2377 N N . LYS A 1 291 ? 10.603 18.464 -1.055 1.00 79.81 291 LYS A N 1
ATOM 2378 C CA . LYS A 1 291 ? 11.646 17.441 -1.186 1.00 79.81 291 LYS A CA 1
ATOM 2379 C C . LYS A 1 291 ? 11.637 16.808 -2.584 1.00 79.81 291 LYS A C 1
ATOM 2381 O O . LYS A 1 291 ? 12.695 16.661 -3.188 1.00 79.81 291 LYS A O 1
ATOM 2386 N N . LEU A 1 292 ? 10.454 16.530 -3.138 1.00 83.19 292 LEU A N 1
ATOM 2387 C CA . LEU A 1 292 ? 10.309 16.031 -4.511 1.00 83.19 292 LEU A CA 1
ATOM 2388 C C . LEU A 1 292 ? 10.698 17.080 -5.568 1.00 83.19 292 LEU A C 1
ATOM 2390 O O . LEU A 1 292 ? 11.311 16.729 -6.572 1.00 83.19 292 LEU A O 1
ATOM 2394 N N . ARG A 1 293 ? 10.413 18.369 -5.341 1.00 82.12 293 ARG A N 1
ATOM 2395 C CA . ARG A 1 293 ? 10.867 19.454 -6.230 1.00 82.12 293 ARG A CA 1
ATOM 2396 C C . ARG A 1 293 ? 12.382 19.595 -6.238 1.00 82.12 293 ARG A C 1
ATOM 2398 O O . ARG A 1 293 ? 12.960 19.733 -7.310 1.00 82.12 293 ARG A O 1
ATOM 2405 N N . ASN A 1 294 ? 13.020 19.524 -5.071 1.00 83.19 294 ASN A N 1
ATOM 2406 C CA . ASN A 1 294 ? 14.479 19.560 -4.978 1.00 83.19 294 ASN A CA 1
ATOM 2407 C C . ASN A 1 294 ? 15.105 18.410 -5.775 1.00 83.19 294 ASN A C 1
ATOM 2409 O O . ASN A 1 294 ? 16.067 18.631 -6.505 1.00 83.19 294 ASN A O 1
ATOM 2413 N N . LEU A 1 295 ? 14.520 17.211 -5.688 1.00 82.31 295 LEU A N 1
ATOM 2414 C CA . LEU A 1 295 ? 14.936 16.064 -6.490 1.00 82.31 295 LEU A CA 1
ATOM 2415 C C . LEU A 1 295 ? 14.805 16.353 -7.994 1.00 82.31 295 LEU A C 1
ATOM 2417 O O . LEU A 1 295 ? 15.750 16.125 -8.737 1.00 82.31 295 LEU A O 1
ATOM 2421 N N . ILE A 1 296 ? 13.677 16.913 -8.446 1.00 80.31 296 ILE A N 1
ATOM 2422 C CA . ILE A 1 296 ? 13.493 17.294 -9.857 1.00 80.31 296 ILE A CA 1
ATOM 2423 C C . ILE A 1 296 ? 14.570 18.289 -10.310 1.00 80.31 296 ILE A C 1
ATOM 2425 O O . ILE A 1 296 ? 15.204 18.068 -11.339 1.00 80.31 296 ILE A O 1
ATOM 2429 N N . GLN A 1 297 ? 14.801 19.355 -9.540 1.00 82.12 297 GLN A N 1
ATOM 2430 C CA . GLN A 1 297 ? 15.760 20.407 -9.889 1.00 82.12 297 GLN A CA 1
ATOM 2431 C C . GLN A 1 297 ? 17.198 19.883 -9.970 1.00 82.12 297 GLN A C 1
ATOM 2433 O O . GLN A 1 297 ? 17.915 20.198 -10.919 1.00 82.12 297 GLN A O 1
ATOM 2438 N N . GLN A 1 298 ? 17.617 19.064 -9.000 1.00 81.69 298 GLN A N 1
ATOM 2439 C CA . GLN A 1 298 ? 18.950 18.450 -8.995 1.00 81.69 298 GLN A CA 1
ATOM 2440 C C . GLN A 1 298 ? 19.187 17.613 -10.255 1.00 81.69 298 GLN A C 1
ATOM 2442 O O . GLN A 1 298 ? 20.245 17.684 -10.880 1.00 81.69 298 GLN A O 1
ATOM 2447 N N . GLU A 1 299 ? 18.178 16.855 -10.668 1.00 79.12 299 GLU A N 1
ATOM 2448 C CA . GLU A 1 299 ? 18.262 16.004 -11.849 1.00 79.12 299 GLU A CA 1
ATOM 2449 C C . GLU A 1 299 ? 18.242 16.777 -13.159 1.00 79.12 299 GLU A C 1
ATOM 2451 O O . GLU A 1 299 ? 18.955 16.409 -14.093 1.00 79.12 299 GLU A O 1
ATOM 2456 N N . GLU A 1 300 ? 17.462 17.855 -13.241 1.00 73.62 300 GLU A N 1
ATOM 2457 C CA . GLU A 1 300 ? 17.470 18.760 -14.391 1.00 73.62 300 GLU A CA 1
ATOM 2458 C C . GLU A 1 300 ? 18.842 19.409 -14.578 1.00 73.62 300 GLU A C 1
ATOM 2460 O O . GLU A 1 300 ? 19.361 19.437 -15.695 1.00 73.62 300 GLU A O 1
ATOM 2465 N N . MET A 1 301 ? 19.475 19.862 -13.490 1.00 73.19 301 MET A N 1
ATOM 2466 C CA . MET A 1 301 ? 20.839 20.396 -13.541 1.00 73.19 301 MET A CA 1
ATOM 2467 C C . MET A 1 301 ? 21.829 19.355 -14.079 1.00 73.19 301 MET A C 1
ATOM 2469 O O . MET A 1 301 ? 22.570 19.640 -15.020 1.00 73.19 301 MET A O 1
ATOM 2473 N N . HIS A 1 302 ? 21.789 18.123 -13.564 1.00 68.38 302 HIS A N 1
ATOM 2474 C CA . HIS A 1 302 ? 22.664 17.043 -14.032 1.00 68.38 302 HIS A CA 1
ATOM 2475 C C . HIS A 1 302 ? 22.393 16.619 -15.483 1.00 68.38 302 HIS A C 1
ATOM 2477 O O . HIS A 1 302 ? 23.324 16.267 -16.211 1.00 68.38 302 HIS A O 1
ATOM 2483 N N . THR A 1 303 ? 21.143 16.673 -15.951 1.00 62.97 303 THR A N 1
ATOM 2484 C CA . THR A 1 303 ? 20.831 16.355 -17.354 1.00 62.97 303 THR A CA 1
ATOM 2485 C C . THR A 1 303 ? 21.286 17.454 -18.311 1.00 62.97 303 THR A C 1
ATOM 2487 O O . THR A 1 303 ? 21.812 17.122 -19.377 1.00 62.97 303 THR A O 1
ATOM 2490 N N . HIS A 1 304 ? 21.180 18.731 -17.927 1.00 57.09 304 HIS A N 1
ATOM 2491 C CA . HIS A 1 304 ? 21.709 19.862 -18.699 1.00 57.09 304 HIS A CA 1
ATOM 2492 C C . HIS A 1 304 ? 23.241 19.844 -18.826 1.00 57.09 304 HIS A C 1
ATOM 2494 O O . HIS A 1 304 ? 23.764 20.223 -19.871 1.00 57.09 304 HIS A O 1
ATOM 2500 N N . GLU A 1 305 ? 23.960 19.337 -17.824 1.00 54.62 305 GLU A N 1
ATOM 2501 C CA . GLU A 1 305 ? 25.418 19.139 -17.881 1.00 54.62 305 GLU A CA 1
ATOM 2502 C C . GLU A 1 305 ? 25.832 17.960 -18.790 1.00 54.62 305 GLU A C 1
ATOM 2504 O O . GLU A 1 305 ? 26.949 17.924 -19.306 1.00 54.62 305 GLU A O 1
ATOM 2509 N N . SER A 1 306 ? 24.926 17.004 -19.034 1.00 51.97 306 SER A N 1
ATOM 2510 C CA . SER A 1 306 ? 25.191 15.743 -19.753 1.00 51.97 306 SER A CA 1
ATOM 2511 C C . SER A 1 306 ? 24.772 15.725 -21.234 1.00 51.97 306 SER A C 1
ATOM 2513 O O . SER A 1 306 ? 24.805 14.665 -21.870 1.00 51.97 306 SER A O 1
ATOM 2515 N N . SER A 1 307 ? 24.367 16.870 -21.800 1.00 43.94 307 SER A N 1
ATOM 2516 C CA . SER A 1 307 ? 23.631 17.009 -23.072 1.00 43.94 307 SER A CA 1
ATOM 2517 C C . SER A 1 307 ? 24.407 16.675 -24.365 1.00 43.94 307 SER A C 1
ATOM 2519 O O . SER A 1 307 ? 24.195 17.310 -25.395 1.00 43.94 307 SER A O 1
ATOM 2521 N N . ASN A 1 308 ? 25.280 15.664 -24.342 1.00 40.78 308 ASN A N 1
ATOM 2522 C CA . ASN A 1 308 ? 25.976 15.114 -25.507 1.00 40.78 308 ASN A CA 1
ATOM 2523 C C . ASN A 1 308 ? 25.799 13.596 -25.704 1.00 40.78 308 ASN A C 1
ATOM 2525 O O . ASN A 1 308 ? 26.451 13.021 -26.573 1.00 40.78 308 ASN A O 1
ATOM 2529 N N . SER A 1 309 ? 24.905 12.919 -24.975 1.00 42.81 309 SER A N 1
ATOM 2530 C CA . SER A 1 309 ? 24.592 11.511 -25.270 1.00 42.81 309 SER A CA 1
ATOM 2531 C C . SER A 1 309 ? 23.086 11.263 -25.313 1.00 42.81 309 SER A C 1
ATOM 2533 O O . SER A 1 309 ? 22.354 11.522 -24.364 1.00 42.81 309 SER A O 1
ATOM 2535 N N . GLY A 1 310 ? 22.598 10.818 -26.472 1.00 46.12 310 GLY A N 1
ATOM 2536 C CA . GLY A 1 310 ? 21.180 10.582 -26.693 1.00 46.12 310 GLY A CA 1
ATOM 2537 C C . GLY A 1 310 ? 20.674 9.368 -25.919 1.00 46.12 310 GLY A C 1
ATOM 2538 O O . GLY A 1 310 ? 21.065 8.248 -26.226 1.00 46.12 310 GLY A O 1
ATOM 2539 N N . SER A 1 311 ? 19.739 9.580 -24.990 1.00 41.72 311 SER A N 1
ATOM 2540 C CA . SER A 1 311 ? 18.650 8.632 -24.712 1.00 41.72 311 SER A CA 1
ATOM 2541 C C . SER A 1 311 ? 17.514 9.314 -23.927 1.00 41.72 311 SER A C 1
ATOM 2543 O O . SER A 1 311 ? 17.561 9.446 -22.712 1.00 41.72 311 SER A O 1
ATOM 2545 N N . ASN A 1 312 ? 16.442 9.719 -24.614 1.00 46.09 312 ASN A N 1
ATOM 2546 C CA . ASN A 1 312 ? 15.245 10.316 -23.989 1.00 46.09 312 ASN A CA 1
ATOM 2547 C C . ASN A 1 312 ? 14.288 9.262 -23.372 1.00 46.09 312 ASN A C 1
ATOM 2549 O O . ASN A 1 312 ? 13.085 9.492 -23.301 1.00 46.09 312 ASN A O 1
ATOM 2553 N N . PHE A 1 313 ? 14.791 8.085 -22.971 1.00 51.75 313 PHE A N 1
ATOM 2554 C CA . PHE A 1 313 ? 13.972 6.941 -22.520 1.00 51.75 313 PHE A CA 1
ATOM 2555 C C . PHE A 1 313 ? 14.520 6.220 -21.271 1.00 51.75 313 PHE A C 1
ATOM 2557 O O . PHE A 1 313 ? 14.155 5.075 -21.010 1.00 51.75 313 PHE A O 1
ATOM 2564 N N . ALA A 1 314 ? 15.404 6.851 -20.490 1.00 62.50 314 ALA A N 1
ATOM 2565 C CA . ALA A 1 314 ? 15.822 6.294 -19.200 1.00 62.50 314 ALA A CA 1
ATOM 2566 C C . ALA A 1 314 ? 14.634 6.254 -18.214 1.00 62.50 314 ALA A C 1
ATOM 2568 O O . ALA A 1 314 ? 13.826 7.181 -18.184 1.00 62.50 314 ALA A O 1
ATOM 2569 N N . SER A 1 315 ? 14.543 5.207 -17.385 1.00 59.12 315 SER A N 1
ATOM 2570 C CA . SER A 1 315 ? 13.525 5.055 -16.325 1.00 59.12 315 SER A CA 1
ATOM 2571 C C . SER A 1 315 ? 13.406 6.313 -15.462 1.00 59.12 315 SER A C 1
ATOM 2573 O O . SER A 1 315 ? 12.303 6.802 -15.238 1.00 59.12 315 SER A O 1
ATOM 2575 N N . SER A 1 316 ? 14.537 6.898 -15.066 1.00 65.56 316 SER A N 1
ATOM 2576 C CA . SER A 1 316 ? 14.588 8.152 -14.310 1.00 65.56 316 SER A CA 1
ATOM 2577 C C . SER A 1 316 ? 13.928 9.327 -15.029 1.00 65.56 316 SER A C 1
ATOM 2579 O O . SER A 1 316 ? 13.279 10.136 -14.379 1.00 65.56 316 SER A O 1
ATOM 2581 N N . TYR A 1 317 ? 14.031 9.416 -16.358 1.00 66.19 317 TYR A N 1
ATOM 2582 C CA . TYR A 1 317 ? 13.401 10.485 -17.136 1.00 66.19 317 TYR A CA 1
ATOM 2583 C C . TYR A 1 317 ? 11.874 10.346 -17.157 1.00 66.19 317 TYR A C 1
ATOM 2585 O O . TYR A 1 317 ? 11.166 11.334 -16.984 1.00 66.19 317 TYR A O 1
ATOM 2593 N N . VAL A 1 318 ? 11.364 9.118 -17.307 1.00 67.19 318 VAL A N 1
ATOM 2594 C CA . VAL A 1 318 ? 9.918 8.832 -17.258 1.00 67.19 318 VAL A CA 1
ATOM 2595 C C . VAL A 1 318 ? 9.352 9.137 -15.872 1.00 67.19 318 VAL A C 1
ATOM 2597 O O . VAL A 1 318 ? 8.327 9.807 -15.765 1.00 67.19 318 VAL A O 1
ATOM 2600 N N . LEU A 1 319 ? 10.040 8.705 -14.809 1.00 71.75 319 LEU A N 1
ATOM 2601 C CA . LEU A 1 319 ? 9.628 9.001 -13.436 1.00 71.75 319 LEU A CA 1
ATOM 2602 C C . LEU A 1 319 ? 9.665 10.506 -13.142 1.00 71.75 319 LEU A C 1
ATOM 2604 O O . LEU A 1 319 ? 8.752 11.029 -12.511 1.00 71.75 319 LEU A O 1
ATOM 2608 N N . LEU A 1 320 ? 10.686 11.215 -13.631 1.00 71.31 320 LEU A N 1
ATOM 2609 C CA . LEU A 1 320 ? 10.826 12.659 -13.452 1.00 71.31 320 LEU A CA 1
ATOM 2610 C C . LEU A 1 320 ? 9.754 13.446 -14.217 1.00 71.31 320 LEU A C 1
ATOM 2612 O O . LEU A 1 320 ? 9.215 14.413 -13.683 1.00 71.31 320 LEU A O 1
ATOM 2616 N N . ALA A 1 321 ? 9.412 13.027 -15.438 1.00 68.94 321 ALA A N 1
ATOM 2617 C CA . ALA A 1 321 ? 8.310 13.611 -16.199 1.00 68.94 321 ALA A CA 1
ATOM 2618 C C . ALA A 1 321 ? 6.963 13.404 -15.486 1.00 68.94 321 ALA A C 1
ATOM 2620 O O . ALA A 1 321 ? 6.224 14.368 -15.301 1.00 68.94 321 ALA A O 1
ATOM 2621 N N . GLY A 1 322 ? 6.688 12.184 -15.009 1.00 69.81 322 GLY A N 1
ATOM 2622 C CA . GLY A 1 322 ? 5.473 11.885 -14.246 1.00 69.81 322 GLY A CA 1
ATOM 2623 C C . GLY A 1 322 ? 5.387 12.668 -12.932 1.00 69.81 322 GLY A C 1
ATOM 2624 O O . GLY A 1 322 ? 4.346 13.235 -12.619 1.00 69.81 322 GLY A O 1
ATOM 2625 N N . LEU A 1 323 ? 6.493 12.781 -12.187 1.00 75.38 323 LEU A N 1
ATOM 2626 C CA . LEU A 1 323 ? 6.551 13.614 -10.981 1.00 75.38 323 LEU A CA 1
ATOM 2627 C C . LEU A 1 323 ? 6.191 15.072 -11.267 1.00 75.38 323 LEU A C 1
ATOM 2629 O O . LEU A 1 323 ? 5.410 15.658 -10.527 1.00 75.38 323 LEU A O 1
ATOM 2633 N N . LYS A 1 324 ? 6.749 15.662 -12.327 1.00 73.94 324 LYS A N 1
ATOM 2634 C CA . LYS A 1 324 ? 6.473 17.058 -12.692 1.00 73.94 324 LYS A CA 1
ATOM 2635 C C . LYS A 1 324 ? 5.007 17.305 -13.016 1.00 73.94 324 LYS A C 1
ATOM 2637 O O . LYS A 1 324 ? 4.493 18.357 -12.664 1.00 73.94 324 LYS A O 1
ATOM 2642 N N . GLU A 1 325 ? 4.367 16.364 -13.702 1.00 75.25 325 GLU A N 1
ATOM 2643 C CA . GLU A 1 325 ? 2.960 16.481 -14.087 1.00 75.25 325 GLU A CA 1
ATOM 2644 C C . GLU A 1 325 ? 2.023 16.366 -12.879 1.00 75.25 325 GLU A C 1
ATOM 2646 O O . GLU A 1 325 ? 1.010 17.057 -12.808 1.00 75.25 325 GLU A O 1
ATOM 2651 N N . LEU A 1 326 ? 2.373 15.512 -11.916 1.00 73.38 326 LEU A N 1
ATOM 2652 C CA . LEU A 1 326 ? 1.535 15.228 -10.754 1.00 73.38 326 LEU A CA 1
ATOM 2653 C C . LEU A 1 326 ? 1.741 16.217 -9.595 1.00 73.38 326 LEU A C 1
ATOM 2655 O O . LEU A 1 326 ? 0.876 16.338 -8.726 1.00 73.38 326 LEU A O 1
ATOM 2659 N N . LEU A 1 327 ? 2.875 16.922 -9.543 1.00 75.81 327 LEU A N 1
ATOM 2660 C CA . LEU A 1 327 ? 3.097 17.957 -8.538 1.00 75.81 327 LEU A CA 1
ATOM 2661 C C . LEU A 1 327 ? 2.357 19.255 -8.910 1.00 75.81 327 LEU A C 1
ATOM 2663 O O . LEU A 1 327 ? 2.400 19.686 -10.062 1.00 75.81 327 LEU A O 1
ATOM 2667 N N . PRO A 1 328 ? 1.726 19.938 -7.940 1.00 70.25 328 PRO A N 1
ATOM 2668 C CA . PRO A 1 328 ? 1.091 21.227 -8.188 1.00 70.25 328 PRO A CA 1
ATOM 2669 C C . PRO A 1 328 ? 2.111 22.276 -8.684 1.00 70.25 328 PRO A C 1
ATOM 2671 O O . PRO A 1 328 ? 3.308 22.148 -8.418 1.00 70.25 328 PRO A O 1
ATOM 2674 N N . PRO A 1 329 ? 1.683 23.344 -9.379 1.00 66.81 329 PRO A N 1
ATOM 2675 C CA . PRO A 1 329 ? 2.519 24.510 -9.695 1.00 66.81 329 PRO A CA 1
ATOM 2676 C C . PRO A 1 329 ? 3.253 25.084 -8.469 1.00 66.81 329 PRO A C 1
ATOM 2678 O O . PRO A 1 329 ? 2.760 24.951 -7.349 1.00 66.81 329 PRO A O 1
ATOM 2681 N N . ASN A 1 330 ? 4.423 25.713 -8.667 1.00 58.75 330 ASN A N 1
ATOM 2682 C CA . ASN A 1 330 ? 5.198 26.352 -7.580 1.00 58.75 330 ASN A CA 1
ATOM 2683 C C . ASN A 1 330 ? 4.349 27.375 -6.797 1.00 58.75 330 ASN A C 1
ATOM 2685 O O . ASN A 1 330 ? 4.442 27.440 -5.578 1.00 58.75 330 ASN A O 1
ATOM 2689 N N . ASP A 1 331 ? 3.446 28.069 -7.489 1.00 51.00 331 ASP A N 1
ATOM 2690 C CA . ASP A 1 331 ? 2.762 29.262 -6.979 1.00 51.00 331 ASP A CA 1
ATOM 2691 C C . ASP A 1 331 ? 1.509 28.971 -6.128 1.00 51.00 331 ASP A C 1
ATOM 2693 O O . ASP A 1 331 ? 0.839 29.893 -5.675 1.00 51.00 331 ASP A O 1
ATOM 2697 N N . LEU A 1 332 ? 1.142 27.700 -5.920 1.00 49.12 332 LEU A N 1
ATOM 2698 C CA . LEU A 1 332 ? -0.083 27.345 -5.182 1.00 49.12 332 LEU A CA 1
ATOM 2699 C C . LEU A 1 332 ? 0.086 27.311 -3.658 1.00 49.12 332 LEU A C 1
ATOM 2701 O O . LEU A 1 332 ? -0.917 27.270 -2.950 1.00 49.12 332 LEU A O 1
ATOM 2705 N N . PHE A 1 333 ? 1.324 27.315 -3.155 1.00 51.41 333 PHE A N 1
ATOM 2706 C CA . PHE A 1 333 ? 1.605 27.130 -1.726 1.00 51.41 333 PHE A CA 1
ATOM 2707 C C . PHE A 1 333 ? 2.718 28.038 -1.178 1.00 51.41 333 PHE A C 1
ATOM 2709 O O . PHE A 1 333 ? 3.131 27.838 -0.040 1.00 51.41 333 PHE A O 1
ATOM 2716 N N . ASP A 1 334 ? 3.186 29.025 -1.953 1.00 40.19 334 ASP A N 1
ATOM 2717 C CA . ASP A 1 334 ? 4.221 29.982 -1.516 1.00 40.19 334 ASP A CA 1
ATOM 2718 C C . ASP A 1 334 ? 3.684 31.126 -0.630 1.00 40.19 334 ASP A C 1
ATOM 2720 O O . ASP A 1 334 ? 4.466 31.935 -0.140 1.00 40.19 334 ASP A O 1
ATOM 2724 N N . ASP A 1 335 ? 2.383 31.150 -0.326 1.00 37.84 335 ASP A N 1
AT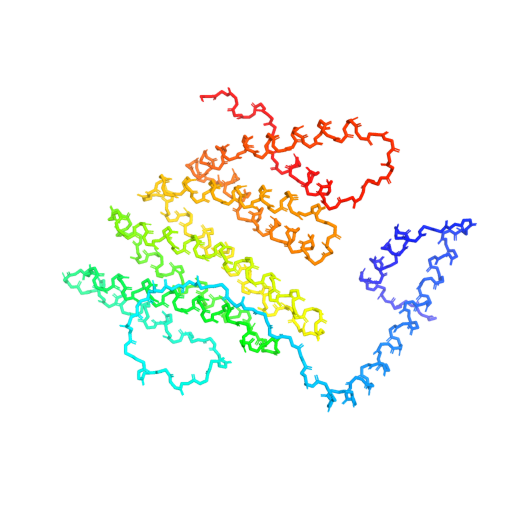OM 2725 C CA . ASP A 1 335 ? 1.801 32.067 0.658 1.00 37.84 335 ASP A CA 1
ATOM 2726 C C . ASP A 1 335 ? 1.184 31.286 1.832 1.00 37.84 335 ASP A C 1
ATOM 2728 O O . ASP A 1 335 ? -0.009 30.972 1.822 1.00 37.84 335 ASP A O 1
ATOM 2732 N N . THR A 1 336 ? 1.995 30.934 2.840 1.00 36.81 336 THR A N 1
ATOM 2733 C CA . THR A 1 336 ? 1.664 31.011 4.289 1.00 36.81 336 THR A CA 1
ATOM 2734 C C . THR A 1 336 ? 2.834 30.629 5.192 1.00 36.81 336 THR A C 1
ATOM 2736 O O . THR A 1 336 ? 3.379 29.512 5.048 1.00 36.81 336 THR A O 1
#

Organism: NCBI:txid2545709

pLDDT: mean 72.29, std 18.45, range [25.72, 95.12]

Secondary structure (DSSP, 8-state):
-------HHHHHHHHHHHHHH--SSS-HHHHHHHHHHHHHHHHHHHHHHHHHHTTTTTS-------PPPP--------GGG--S-S-S--HHHHHHHHHHHHHHHHSTT---HHHHHHHHHHHHHHHHHHT-TTS-TT-PPPHHHHHHHHHHHHHHHHHHTTGGGSHHHHHHHHHHHHHHHHHHHHHHHHHHHHHHTT---HHHHHHHHHHHHHHHHHHHHHHHH-HHHHHHHHHHHHHHHHHHHHHTT-SSHHHHHHHHHHHHHHHHHHHHHHT-SSHHHHHHHHHHHHHHHHHHHHHHHHHHHTTTS--TT-HHHHHHHHHHHHSPPGGGSS--

InterPro domains:
  IPR025888 Meiosis-specific protein MEI4 [PF13971] (9-328)